Protein AF-A0A177LKY2-F1 (afdb_monomer_lite)

Sequence (190 aa):
MSYNIIIEEFDSNITGYVDQLKEKIKDITFDSSLSVSFIISDHLDSKSLFNEKKQGVYLFELNLESGSLIGTKKSTQIKNFAEDWTKKKNNSFFSSSIIKKRLLHRKDYNEQWLPLYIGKSKDLHKRIREHIELSPLKNTYAMKLKHRANLHGLEFRVSTIELDVKNYDFIVPYVERSLREEYHPLIGKQ

pLDDT: mean 91.68, std 7.1, range [53.16, 98.56]

Foldseek 3Di:
DDVVVVVVVVVVVLVVVLVVLLVPLLPDDFDPVPKDKDFAELPDDLCVVFPDFFWAKKWKWWFLPQPLFDDDDSLVSLVVVLVLLVVCCVPFAAAWHFDVVLNVVCNPPDDGIATADMDTDSGVSVLVVCLDPPDRPDNDHRVPRNVSPVRGSIMMIMTTDGDPDPPCVSNRVSSSVSVCVVRVHRIDHD

Secondary structure (DSSP, 8-state):
--HHHHHHHHHHHHHHHHHHHHHHGGG----GGG-EEEE--TT--HHHH--S---EEEEEEEETT-TTS--SSHHHHHHHHHHHHHHHHHHT---PEE-HHHHHTTTT---SEEEEEEEEESSHHHHHHHHHH--TTS-SS---GGG-GGGTT-EEEEEEEE---TTHHHHHHHHHHHHHHHH--SEE--

Radius of gyration: 18.57 Å; chains: 1; bounding box: 45×34×56 Å

Structure (mmCIF, N/CA/C/O backbone):
data_AF-A0A177LKY2-F1
#
_entry.id   AF-A0A177LKY2-F1
#
loop_
_atom_site.group_PDB
_atom_site.id
_atom_site.type_symbol
_atom_site.label_atom_id
_atom_site.label_alt_id
_atom_site.label_comp_id
_atom_site.label_asym_id
_atom_site.label_entity_id
_atom_site.label_seq_id
_atom_site.pdbx_PDB_ins_code
_atom_site.Cartn_x
_atom_site.Cartn_y
_atom_site.Cartn_z
_atom_site.occupancy
_atom_site.B_iso_or_equiv
_atom_site.auth_seq_id
_atom_site.auth_comp_id
_atom_site.auth_asym_id
_atom_site.auth_atom_id
_atom_site.pdbx_PDB_model_num
ATOM 1 N N . MET A 1 1 ? -24.001 14.896 37.256 1.00 68.12 1 MET A N 1
ATOM 2 C CA . MET A 1 1 ? -22.650 14.977 36.663 1.00 68.12 1 MET A CA 1
ATOM 3 C C . MET A 1 1 ? -22.782 15.698 35.328 1.00 68.12 1 MET A C 1
ATOM 5 O O . MET A 1 1 ? -23.698 15.363 34.587 1.00 68.12 1 MET A O 1
ATOM 9 N N . SER A 1 2 ? -21.985 16.739 35.071 1.00 90.50 2 SER A N 1
ATOM 10 C CA . SER A 1 2 ? -22.044 17.475 33.796 1.00 90.50 2 SER A CA 1
ATOM 11 C C . SER A 1 2 ? -21.542 16.585 32.658 1.00 90.50 2 SER A C 1
ATOM 13 O O . SER A 1 2 ? -20.586 15.840 32.863 1.00 90.50 2 SER A O 1
ATOM 15 N N . TYR A 1 3 ? -22.149 16.671 31.471 1.00 94.50 3 TYR A N 1
ATOM 16 C CA . TYR A 1 3 ? -21.709 15.888 30.310 1.00 94.50 3 TYR A CA 1
ATOM 17 C C . TYR A 1 3 ? -20.246 16.182 29.942 1.00 94.50 3 TYR A C 1
ATOM 19 O O . TYR A 1 3 ? -19.545 15.274 29.515 1.00 94.50 3 TYR A O 1
ATOM 27 N N . ASN A 1 4 ? -19.761 17.404 30.194 1.00 95.12 4 ASN A N 1
ATOM 28 C CA . ASN A 1 4 ? -18.359 17.770 29.974 1.00 95.12 4 ASN A CA 1
ATOM 29 C C . ASN A 1 4 ? -17.397 16.894 30.784 1.00 95.12 4 ASN A C 1
ATOM 31 O O . ASN A 1 4 ? -16.432 16.391 30.228 1.00 95.12 4 ASN A O 1
ATOM 35 N N . ILE A 1 5 ? -17.713 16.633 32.057 1.00 95.56 5 ILE A N 1
ATOM 36 C CA . ILE A 1 5 ? -16.870 15.808 32.938 1.00 95.56 5 ILE A CA 1
ATOM 37 C C . ILE A 1 5 ? -16.797 14.368 32.409 1.00 95.56 5 ILE A C 1
ATOM 39 O O . ILE A 1 5 ? -15.730 13.768 32.385 1.00 95.56 5 ILE A O 1
ATOM 43 N N . ILE A 1 6 ? -17.927 13.832 31.932 1.00 95.62 6 ILE A N 1
ATOM 44 C CA . ILE A 1 6 ? -17.994 12.477 31.361 1.00 95.62 6 ILE A CA 1
ATOM 45 C C . ILE A 1 6 ? -17.137 12.380 30.090 1.00 95.62 6 ILE A C 1
ATOM 47 O O . ILE A 1 6 ? -16.434 11.392 29.890 1.00 95.62 6 ILE A O 1
ATOM 51 N N . ILE A 1 7 ? -17.191 13.401 29.227 1.00 96.06 7 ILE A N 1
ATOM 52 C CA . ILE A 1 7 ? -16.401 13.444 27.991 1.00 96.06 7 ILE A CA 1
ATOM 53 C C . ILE A 1 7 ? -14.906 13.587 28.291 1.00 96.06 7 ILE A C 1
ATOM 55 O O . ILE A 1 7 ? -14.110 12.880 27.682 1.00 96.06 7 ILE A O 1
ATOM 59 N N . GLU A 1 8 ? -14.525 14.443 29.240 1.00 96.44 8 GLU A N 1
ATOM 60 C CA . GLU A 1 8 ? -13.128 14.629 29.658 1.00 96.44 8 GLU A CA 1
ATOM 61 C C . GLU A 1 8 ? -12.528 13.343 30.243 1.00 96.44 8 GLU A C 1
ATOM 63 O O . GLU A 1 8 ? -11.416 12.952 29.887 1.00 96.44 8 GLU A O 1
ATOM 68 N N . GLU A 1 9 ? -13.275 12.638 31.095 1.00 96.00 9 GLU A N 1
ATOM 69 C CA . GLU A 1 9 ? -12.835 11.359 31.656 1.00 96.00 9 GLU A CA 1
ATOM 70 C C . GLU A 1 9 ? -12.684 10.291 30.563 1.00 96.00 9 GLU A C 1
ATOM 72 O O . GLU A 1 9 ? -11.691 9.558 30.525 1.00 96.00 9 GLU A O 1
ATOM 77 N N . PHE A 1 10 ? -13.639 10.222 29.633 1.00 94.69 10 PHE A N 1
ATOM 78 C CA . PHE A 1 10 ? -13.565 9.296 28.509 1.00 94.69 10 PHE A CA 1
ATOM 79 C C . PHE A 1 10 ? -12.364 9.588 27.596 1.00 94.69 10 PHE A C 1
ATOM 81 O O . PHE A 1 10 ? -11.655 8.655 27.222 1.00 94.69 10 PHE A O 1
ATOM 88 N N . ASP A 1 11 ? -12.095 10.855 27.275 1.00 94.56 11 ASP A N 1
ATOM 89 C CA . ASP A 1 11 ? -10.953 11.265 26.446 1.00 94.56 11 ASP A CA 1
ATOM 90 C C . ASP A 1 11 ? -9.604 10.941 27.108 1.00 94.56 11 ASP A C 1
ATOM 92 O O . ASP A 1 11 ? -8.693 10.418 26.459 1.00 94.56 11 ASP A O 1
ATOM 96 N N . SER A 1 12 ? -9.500 11.143 28.425 1.00 95.75 12 SER A N 1
ATOM 97 C CA . SER A 1 12 ? -8.324 10.751 29.210 1.00 95.75 12 SER A CA 1
ATOM 98 C C . SER A 1 12 ? -8.079 9.237 29.151 1.00 95.75 12 SER A C 1
ATOM 100 O O . SER A 1 12 ? -6.966 8.785 28.860 1.00 95.75 12 SER A O 1
ATOM 102 N N . ASN A 1 13 ? -9.136 8.435 29.319 1.00 94.94 13 ASN A N 1
ATOM 103 C CA . ASN A 1 13 ? -9.053 6.976 29.214 1.00 94.94 13 ASN A CA 1
ATOM 104 C C . ASN A 1 13 ? -8.624 6.532 27.807 1.00 94.94 13 ASN A C 1
ATOM 106 O O . ASN A 1 13 ? -7.736 5.690 27.656 1.00 94.94 13 ASN A O 1
ATOM 110 N N . ILE A 1 14 ? -9.219 7.125 26.769 1.00 92.38 14 ILE A N 1
ATOM 111 C CA . ILE A 1 14 ? -8.852 6.878 25.373 1.00 92.38 14 ILE A CA 1
ATOM 112 C C . ILE A 1 14 ? -7.383 7.217 25.123 1.00 92.38 14 ILE A C 1
ATOM 114 O O . ILE A 1 14 ? -6.677 6.408 24.520 1.00 92.38 14 ILE A O 1
ATOM 118 N N . THR A 1 15 ? -6.903 8.354 25.623 1.00 92.12 15 THR A N 1
ATOM 119 C CA . THR A 1 15 ? -5.499 8.767 25.502 1.00 92.12 15 THR A CA 1
ATOM 120 C C . THR A 1 15 ? -4.565 7.729 26.124 1.00 92.12 1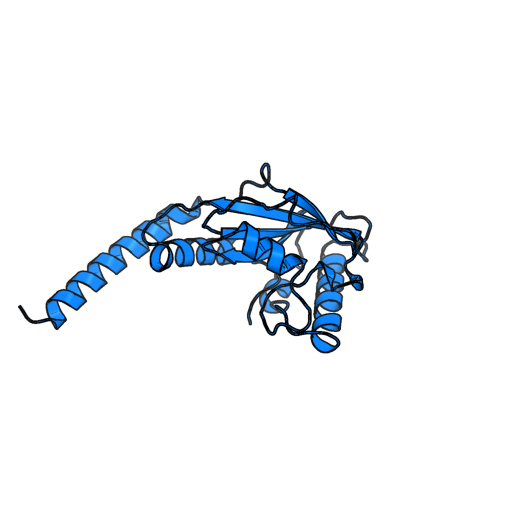5 THR A C 1
ATOM 122 O O . THR A 1 15 ? -3.633 7.270 25.458 1.00 92.12 15 THR A O 1
ATOM 125 N N . GLY A 1 16 ? -4.875 7.258 27.336 1.00 92.94 16 GLY A N 1
ATOM 126 C CA . GLY A 1 16 ? -4.117 6.189 27.991 1.00 92.94 16 GLY A CA 1
ATOM 127 C C . GLY A 1 16 ? -4.058 4.896 27.168 1.00 92.94 16 GLY A C 1
ATOM 128 O O . GLY A 1 16 ? -2.993 4.288 27.042 1.00 92.94 16 GLY A O 1
ATOM 129 N N . TYR A 1 17 ? -5.168 4.484 26.546 1.00 91.06 17 TYR A N 1
ATOM 130 C CA . TYR A 1 17 ? -5.188 3.303 25.672 1.00 91.06 17 TYR A CA 1
ATOM 131 C C . TYR A 1 17 ? -4.421 3.507 24.363 1.00 91.06 17 TYR A C 1
ATOM 133 O O . TYR A 1 17 ? -3.774 2.572 23.886 1.00 91.06 17 TYR A O 1
ATOM 141 N N . VAL A 1 18 ? -4.474 4.706 23.778 1.00 88.06 18 VAL A N 1
ATOM 142 C CA . VAL A 1 18 ? -3.705 5.044 22.573 1.00 88.06 18 VAL A CA 1
ATOM 143 C C . VAL A 1 18 ? -2.211 4.930 22.844 1.00 88.06 18 VAL A C 1
ATOM 145 O O . VAL A 1 18 ? -1.494 4.363 22.020 1.00 88.06 18 VAL A O 1
ATOM 148 N N . ASP A 1 19 ? -1.732 5.436 23.977 1.00 89.69 19 ASP A N 1
ATOM 149 C CA . ASP A 1 19 ? -0.304 5.407 24.292 1.00 89.69 19 ASP A CA 1
ATOM 150 C C . ASP A 1 19 ? 0.191 3.983 24.569 1.00 89.69 19 ASP A C 1
ATOM 152 O O . ASP A 1 19 ? 1.204 3.571 24.002 1.00 89.69 19 ASP A O 1
ATOM 156 N N . GLN A 1 20 ? -0.590 3.172 25.288 1.00 90.06 20 GLN A N 1
ATOM 157 C CA . GLN A 1 20 ? -0.298 1.740 25.435 1.00 90.06 20 GLN A CA 1
ATOM 158 C C . GLN A 1 20 ? -0.279 1.006 24.089 1.00 90.06 20 GLN A C 1
ATOM 160 O O . GLN A 1 20 ? 0.575 0.147 23.856 1.00 90.06 20 GLN A O 1
ATOM 165 N N . LEU A 1 21 ? -1.220 1.322 23.191 1.00 87.88 21 LEU A N 1
ATOM 166 C CA . LEU A 1 21 ? -1.253 0.727 21.859 1.00 87.88 21 LEU A CA 1
ATOM 167 C C . LEU A 1 21 ? 0.007 1.107 21.075 1.00 87.88 21 LEU A C 1
ATOM 169 O O . LEU A 1 21 ? 0.645 0.222 20.517 1.00 87.88 21 LEU A O 1
ATOM 173 N N . LYS A 1 22 ? 0.406 2.386 21.069 1.00 85.62 22 LYS A N 1
ATOM 174 C CA . LYS A 1 22 ? 1.619 2.860 20.376 1.00 85.62 22 LYS A CA 1
ATOM 175 C C . LYS A 1 22 ? 2.883 2.133 20.824 1.00 85.62 22 LYS A C 1
ATOM 177 O O . LYS A 1 22 ? 3.753 1.891 19.995 1.00 85.62 22 LYS A O 1
ATOM 182 N N . GLU A 1 23 ? 3.011 1.811 22.107 1.00 86.81 23 GLU A N 1
ATOM 183 C CA . GLU A 1 23 ? 4.169 1.065 22.606 1.00 86.81 23 GLU A CA 1
ATOM 184 C C . GLU A 1 23 ? 4.186 -0.372 22.086 1.00 86.81 23 GLU A C 1
ATOM 186 O O . GLU A 1 23 ? 5.232 -0.847 21.655 1.00 86.81 23 GLU A O 1
ATOM 191 N N . LYS A 1 24 ? 3.023 -1.032 22.062 1.00 87.31 24 LYS A N 1
ATOM 192 C CA . LYS A 1 24 ? 2.897 -2.452 21.704 1.00 87.31 24 LYS A CA 1
ATOM 193 C C . LYS A 1 24 ? 2.864 -2.727 20.202 1.00 87.31 24 LYS A C 1
ATOM 195 O O . LYS A 1 24 ? 3.217 -3.822 19.783 1.00 87.31 24 LYS A O 1
ATOM 200 N N . ILE A 1 25 ? 2.429 -1.773 19.376 1.00 89.25 25 ILE A N 1
ATOM 201 C CA . ILE A 1 25 ? 2.340 -1.980 17.918 1.00 89.25 25 ILE A CA 1
ATOM 202 C C . ILE A 1 25 ? 3.694 -1.897 17.206 1.00 89.25 25 ILE A C 1
ATOM 204 O O . ILE A 1 25 ? 3.751 -2.213 16.022 1.00 89.25 25 ILE A O 1
ATOM 208 N N . LYS A 1 26 ? 4.769 -1.487 17.895 1.00 82.44 26 LYS A N 1
ATOM 209 C CA . LYS A 1 26 ? 6.118 -1.387 17.309 1.00 82.44 26 LYS A CA 1
ATOM 210 C C . LYS A 1 26 ? 6.645 -2.726 16.798 1.00 82.44 26 LYS A C 1
ATOM 212 O O . LYS A 1 26 ? 7.388 -2.745 15.827 1.00 82.44 26 LYS A O 1
ATOM 217 N N . ASP A 1 27 ? 6.209 -3.822 17.410 1.00 85.00 27 ASP A N 1
ATOM 218 C CA . ASP A 1 27 ? 6.641 -5.173 17.043 1.00 85.00 27 ASP A CA 1
ATOM 219 C C . ASP A 1 27 ? 5.789 -5.781 15.913 1.00 85.00 27 ASP A C 1
ATOM 221 O O . ASP A 1 27 ? 6.068 -6.879 15.429 1.00 85.00 27 ASP A O 1
ATOM 225 N N . ILE A 1 28 ? 4.736 -5.082 15.469 1.00 92.12 28 ILE A N 1
ATOM 226 C CA . ILE A 1 28 ? 3.892 -5.542 14.367 1.00 92.12 28 ILE A CA 1
ATOM 227 C C . ILE A 1 28 ? 4.621 -5.291 13.049 1.00 92.12 28 ILE A C 1
ATOM 229 O O . ILE A 1 28 ? 4.865 -4.151 12.658 1.00 92.12 28 ILE A O 1
ATOM 233 N N . THR A 1 29 ? 4.888 -6.368 12.318 1.00 94.69 29 THR A N 1
ATOM 234 C CA . THR A 1 29 ? 5.527 -6.338 11.000 1.00 94.69 29 THR A CA 1
ATOM 235 C C . THR A 1 29 ? 4.750 -7.198 10.007 1.00 94.69 29 THR A C 1
ATOM 237 O O . THR A 1 29 ? 3.965 -8.069 10.387 1.00 94.69 29 THR A O 1
ATOM 240 N N . PHE A 1 30 ? 4.919 -6.924 8.713 1.00 96.50 30 PHE A N 1
ATOM 241 C CA . PHE A 1 30 ? 4.371 -7.786 7.669 1.00 96.50 30 PHE A CA 1
ATOM 242 C C . PHE A 1 30 ? 5.195 -9.068 7.560 1.00 96.50 30 PHE A C 1
ATOM 244 O O . PHE A 1 30 ? 6.409 -9.009 7.359 1.00 96.50 30 PHE A O 1
ATOM 251 N N . ASP A 1 31 ? 4.523 -10.216 7.594 1.00 94.19 31 ASP A N 1
ATOM 252 C CA . ASP A 1 31 ? 5.154 -11.490 7.269 1.00 94.19 31 ASP A CA 1
ATOM 253 C C . ASP A 1 31 ? 5.261 -11.650 5.748 1.00 94.19 31 ASP A C 1
ATOM 255 O O . ASP A 1 31 ? 4.302 -11.993 5.053 1.00 94.19 31 ASP A O 1
ATOM 259 N N . SER A 1 32 ? 6.455 -11.382 5.223 1.00 90.44 32 SER A N 1
ATOM 260 C CA . SER A 1 32 ? 6.724 -11.498 3.789 1.00 90.44 32 SER A CA 1
ATOM 261 C C . SER A 1 32 ? 6.669 -12.936 3.254 1.00 90.44 32 SER A C 1
ATOM 263 O O . SER A 1 32 ? 6.518 -13.114 2.043 1.00 90.44 32 SER A O 1
ATOM 265 N N . SER A 1 33 ? 6.736 -13.959 4.117 1.00 92.00 33 SER A N 1
ATOM 266 C CA . SER A 1 33 ? 6.629 -15.366 3.703 1.00 92.00 33 SER A CA 1
ATOM 267 C C . SER A 1 33 ? 5.209 -15.757 3.280 1.00 92.00 33 SER A C 1
ATOM 269 O O . SER A 1 33 ? 5.034 -16.675 2.483 1.00 92.00 33 SER A O 1
ATOM 271 N N . LEU A 1 34 ? 4.206 -15.009 3.749 1.00 92.94 34 LEU A N 1
ATOM 272 C CA . LEU A 1 34 ? 2.792 -15.177 3.404 1.00 92.94 34 LEU A CA 1
ATOM 273 C C . LEU A 1 34 ? 2.345 -14.243 2.268 1.00 92.94 34 LEU A C 1
ATOM 275 O O . LEU A 1 34 ? 1.152 -14.122 1.986 1.00 92.94 34 LEU A O 1
ATOM 279 N N . SER A 1 35 ? 3.288 -13.539 1.638 1.00 95.94 35 SER A N 1
ATOM 280 C CA . SER A 1 35 ? 2.976 -12.592 0.573 1.00 95.94 35 SER A CA 1
ATOM 281 C C . SER A 1 35 ? 2.543 -13.291 -0.717 1.00 95.94 35 SER A C 1
ATOM 283 O O . SER A 1 35 ? 3.011 -14.375 -1.063 1.00 95.94 35 SER A O 1
ATOM 285 N N . VAL A 1 36 ? 1.653 -12.637 -1.463 1.00 96.75 36 VAL A N 1
ATOM 286 C CA . VAL A 1 36 ? 1.227 -13.087 -2.792 1.00 96.75 36 VAL A CA 1
ATOM 287 C C . VAL A 1 36 ? 1.968 -12.274 -3.846 1.00 96.75 36 VAL A C 1
ATOM 289 O O . VAL A 1 36 ? 1.708 -11.075 -3.990 1.00 96.75 36 VAL A O 1
ATOM 292 N N . SER A 1 37 ? 2.869 -12.923 -4.586 1.00 96.25 37 SER A N 1
ATOM 293 C CA . SER A 1 37 ? 3.597 -12.321 -5.710 1.00 96.25 37 SER A CA 1
ATOM 294 C C . SER A 1 37 ? 2.836 -12.451 -7.027 1.00 96.25 37 SER A C 1
ATOM 296 O O . SER A 1 37 ? 2.173 -13.455 -7.289 1.00 96.25 37 SER A O 1
ATOM 298 N N . PHE A 1 38 ? 2.941 -11.438 -7.883 1.00 95.88 38 PHE A N 1
ATOM 299 C CA . PHE A 1 38 ? 2.364 -11.439 -9.224 1.00 95.88 38 PHE A CA 1
ATOM 300 C C . PHE A 1 38 ? 3.107 -10.478 -10.153 1.00 95.88 38 PHE A C 1
ATOM 302 O O . PHE A 1 38 ? 3.631 -9.441 -9.742 1.00 95.88 38 PHE A O 1
ATOM 309 N N . ILE A 1 39 ? 3.088 -10.797 -11.446 1.00 95.31 39 ILE A N 1
ATOM 310 C CA . ILE A 1 39 ? 3.584 -9.919 -12.506 1.00 95.31 39 ILE A CA 1
ATOM 311 C C . ILE A 1 39 ? 2.406 -9.139 -13.082 1.00 95.31 39 ILE A C 1
ATOM 313 O O . ILE A 1 39 ? 1.367 -9.710 -13.427 1.00 95.31 39 ILE A O 1
ATOM 317 N N . ILE A 1 40 ? 2.557 -7.821 -13.205 1.00 93.25 40 ILE A N 1
ATOM 318 C CA . ILE A 1 40 ? 1.522 -6.994 -13.827 1.00 93.25 40 ILE A CA 1
ATOM 319 C C . ILE A 1 40 ? 1.485 -7.253 -15.335 1.00 93.25 40 ILE A C 1
ATOM 321 O O . ILE A 1 40 ? 2.489 -7.124 -16.034 1.00 93.25 40 ILE A O 1
ATOM 325 N N . SER A 1 41 ? 0.290 -7.555 -15.835 1.00 92.50 41 SER A N 1
ATOM 326 C CA . SER A 1 41 ? -0.020 -7.675 -17.258 1.00 92.50 41 SER A CA 1
ATOM 327 C C . SER A 1 41 ? -1.508 -7.407 -17.503 1.00 92.50 41 SER A C 1
ATOM 329 O O . SER A 1 41 ? -2.313 -7.387 -16.563 1.00 92.50 41 SER A O 1
ATOM 331 N N . ASP A 1 42 ? -1.903 -7.266 -18.768 1.00 88.38 42 ASP A N 1
ATOM 332 C CA . ASP A 1 42 ? -3.317 -7.152 -19.156 1.00 88.38 42 ASP A CA 1
ATOM 333 C C . ASP A 1 42 ? -4.134 -8.425 -18.879 1.00 88.38 42 ASP A C 1
ATOM 335 O O . ASP A 1 42 ? -5.360 -8.369 -18.738 1.00 88.38 42 ASP A O 1
ATOM 339 N N . HIS A 1 43 ? -3.468 -9.568 -18.719 1.00 88.56 43 HIS A N 1
ATOM 340 C CA . HIS A 1 43 ? -4.105 -10.859 -18.462 1.00 88.56 43 HIS A CA 1
ATOM 341 C C . HIS A 1 43 ? -4.125 -11.247 -16.981 1.00 88.56 43 HIS A C 1
ATOM 343 O O . HIS A 1 43 ? -4.675 -12.292 -16.645 1.00 88.56 43 HIS A O 1
ATOM 349 N N . LEU A 1 44 ? -3.580 -10.412 -16.087 1.00 90.31 44 LEU A N 1
ATOM 350 C CA . LEU A 1 44 ? -3.639 -10.663 -14.649 1.00 90.31 44 LEU A CA 1
ATOM 351 C C . LEU A 1 44 ? -5.103 -10.733 -14.184 1.00 90.31 44 LEU A C 1
ATOM 353 O O . LEU A 1 44 ? -5.868 -9.778 -14.384 1.00 90.31 44 LEU A O 1
ATOM 357 N N . ASP A 1 45 ? -5.451 -11.855 -13.554 1.00 87.88 45 ASP A N 1
ATOM 358 C CA . ASP A 1 45 ? -6.709 -12.079 -12.846 1.00 87.88 45 ASP A CA 1
ATOM 359 C C . ASP A 1 45 ? -6.467 -11.964 -11.338 1.00 87.88 45 ASP A C 1
ATOM 361 O O . ASP A 1 45 ? -5.967 -12.889 -10.702 1.00 87.88 45 ASP A O 1
ATOM 365 N N . SER A 1 46 ? -6.814 -10.819 -10.746 1.00 88.81 46 SER A N 1
ATOM 366 C CA . SER A 1 46 ? -6.611 -10.613 -9.308 1.00 88.81 46 SER A CA 1
ATOM 367 C C . SER A 1 46 ? -7.682 -11.273 -8.435 1.00 88.81 46 SER A C 1
ATOM 369 O O . SER A 1 46 ? -7.514 -11.338 -7.216 1.00 88.81 46 SER A O 1
ATOM 371 N N . LYS A 1 47 ? -8.788 -11.766 -9.013 1.00 87.56 47 LYS A N 1
ATOM 372 C CA . LYS A 1 47 ? -9.855 -12.421 -8.239 1.00 87.56 47 LYS A CA 1
ATOM 373 C C . LYS A 1 47 ? -9.443 -13.794 -7.737 1.00 87.56 47 LYS A C 1
ATOM 375 O O . LYS A 1 47 ? -9.833 -14.152 -6.631 1.00 87.56 47 LYS A O 1
ATOM 380 N N . SER A 1 48 ? -8.666 -14.536 -8.522 1.00 88.38 48 SER A N 1
ATOM 381 C CA . SER A 1 48 ? -8.119 -15.831 -8.106 1.00 88.38 48 SER A CA 1
ATOM 382 C C . SER A 1 48 ? -7.096 -15.692 -6.973 1.00 88.38 48 SER A C 1
ATOM 384 O O . SER A 1 48 ? -7.039 -16.550 -6.099 1.00 88.38 48 SER A O 1
ATOM 386 N N . LEU A 1 49 ? -6.351 -14.582 -6.950 1.00 88.00 49 LEU A N 1
ATOM 387 C CA . LEU A 1 49 ? -5.327 -14.290 -5.942 1.00 88.00 49 LEU A CA 1
ATOM 388 C C . LEU A 1 49 ? -5.900 -13.759 -4.622 1.00 88.00 49 LEU A C 1
ATOM 390 O O . LEU A 1 49 ? -5.348 -14.014 -3.557 1.00 88.00 49 LEU A O 1
ATOM 394 N N . PHE A 1 50 ? -6.997 -13.002 -4.684 1.00 90.94 50 PHE A N 1
ATOM 395 C CA . PHE A 1 50 ? -7.559 -12.307 -3.529 1.00 90.94 50 PHE A CA 1
ATOM 396 C C . PHE A 1 50 ? -9.076 -12.496 -3.516 1.00 90.94 50 PHE A C 1
ATOM 398 O O . PHE A 1 50 ? -9.780 -11.784 -4.229 1.00 90.94 50 PHE A O 1
ATOM 405 N N . ASN A 1 51 ? -9.613 -13.415 -2.710 1.00 87.06 51 ASN A N 1
ATOM 406 C CA . ASN A 1 51 ? -11.042 -13.787 -2.743 1.00 87.06 51 ASN A CA 1
ATOM 407 C C . ASN A 1 51 ? -11.758 -13.718 -1.377 1.00 87.06 51 ASN A C 1
ATOM 409 O O . ASN A 1 51 ? -12.952 -13.430 -1.336 1.00 87.06 51 ASN A O 1
ATOM 413 N N . GLU A 1 52 ? -11.047 -13.896 -0.268 1.00 88.25 52 GLU A N 1
ATOM 414 C CA . GLU A 1 52 ? -11.622 -13.849 1.083 1.00 88.25 52 GLU A CA 1
ATOM 415 C C . GLU A 1 52 ? -11.930 -12.432 1.588 1.00 88.25 52 GLU A C 1
ATOM 417 O O . GLU A 1 52 ? -11.241 -11.464 1.268 1.00 88.25 52 GLU A O 1
ATOM 422 N N . LYS A 1 53 ? -12.951 -12.301 2.438 1.00 90.25 53 LYS A N 1
ATOM 423 C CA . LYS A 1 53 ? -13.248 -11.038 3.116 1.00 90.25 53 LYS A CA 1
ATOM 424 C C . LYS A 1 53 ? -12.516 -10.988 4.450 1.00 90.25 53 LYS A C 1
ATOM 426 O O . LYS A 1 53 ? -12.915 -11.650 5.401 1.00 90.25 53 LYS A O 1
ATOM 431 N N . LYS A 1 54 ? -11.486 -10.152 4.514 1.00 92.94 54 LYS A N 1
ATOM 432 C CA . LYS A 1 54 ? -10.659 -9.928 5.705 1.00 92.94 54 LYS A CA 1
ATOM 433 C C . LYS A 1 54 ? -10.533 -8.438 5.976 1.00 92.94 54 LYS A C 1
ATOM 435 O O . LYS A 1 54 ? -10.520 -7.649 5.032 1.00 92.94 54 LYS A O 1
ATOM 440 N N . GLN A 1 55 ? -10.451 -8.043 7.241 1.00 95.94 55 GLN A N 1
ATOM 441 C CA . GLN A 1 55 ? -10.210 -6.652 7.628 1.00 95.94 55 GLN A CA 1
ATOM 442 C C . GLN A 1 55 ? -8.796 -6.481 8.180 1.00 95.94 55 GLN A C 1
ATOM 444 O O . GLN A 1 55 ? -8.282 -7.381 8.835 1.00 95.94 55 GLN A O 1
ATOM 449 N N . GLY A 1 56 ? -8.162 -5.338 7.914 1.00 97.50 56 GLY A N 1
ATOM 450 C CA . GLY A 1 56 ? -6.827 -5.045 8.434 1.00 97.50 56 GLY A CA 1
ATOM 451 C C . GLY A 1 56 ? -6.020 -4.097 7.555 1.00 97.50 56 GLY A C 1
ATOM 452 O O . GLY A 1 56 ? -6.570 -3.147 6.983 1.00 97.50 56 GLY A O 1
ATOM 453 N N . VAL A 1 57 ? -4.718 -4.366 7.439 1.00 98.12 57 VAL A N 1
ATOM 454 C CA . VAL A 1 57 ? -3.741 -3.554 6.692 1.00 98.12 57 VAL A CA 1
ATOM 455 C C . VAL A 1 57 ? -3.060 -4.400 5.610 1.00 98.12 57 VAL A C 1
ATOM 457 O O . VAL A 1 57 ? -2.882 -5.603 5.774 1.00 98.12 57 VAL A O 1
ATOM 460 N N . TYR A 1 58 ? -2.680 -3.777 4.497 1.00 98.12 58 TYR A N 1
ATOM 461 C CA . TYR A 1 58 ? -1.934 -4.409 3.408 1.00 98.12 58 TYR A CA 1
ATOM 462 C C . TYR A 1 58 ? -0.755 -3.545 2.963 1.00 98.12 58 TYR A C 1
ATOM 464 O O . TYR A 1 58 ? -0.823 -2.313 3.021 1.00 98.12 58 TYR A O 1
ATOM 472 N N . LEU A 1 59 ? 0.293 -4.205 2.476 1.00 98.56 59 LEU A N 1
ATOM 473 C CA . LEU A 1 59 ? 1.500 -3.608 1.916 1.00 98.56 59 LEU A CA 1
ATOM 474 C C . LEU A 1 59 ? 1.711 -4.135 0.497 1.00 98.56 59 LEU A C 1
ATOM 476 O O . LEU A 1 59 ? 1.796 -5.339 0.297 1.00 98.56 59 LEU A O 1
ATOM 480 N N . PHE A 1 60 ? 1.816 -3.227 -0.471 1.00 98.56 60 PHE A N 1
ATOM 481 C CA . PHE A 1 60 ? 2.356 -3.518 -1.797 1.00 98.56 60 PHE A CA 1
ATOM 482 C C . PHE A 1 60 ? 3.849 -3.213 -1.827 1.00 98.56 60 PHE A C 1
ATOM 484 O O . PHE A 1 60 ? 4.263 -2.120 -1.420 1.00 98.56 60 PHE A O 1
ATOM 491 N N . GLU A 1 61 ? 4.621 -4.116 -2.417 1.00 98.38 61 GLU A N 1
ATOM 492 C CA . GLU A 1 61 ? 6.053 -3.958 -2.670 1.00 98.38 61 GLU A CA 1
ATOM 493 C C . GLU A 1 61 ? 6.389 -4.239 -4.138 1.00 98.38 61 GLU A C 1
ATOM 495 O O . GLU A 1 61 ? 5.655 -4.950 -4.825 1.00 98.38 61 GLU A O 1
ATOM 500 N N . LEU A 1 62 ? 7.498 -3.667 -4.608 1.00 97.81 62 LEU A N 1
ATOM 501 C CA . LEU A 1 62 ? 8.057 -3.868 -5.948 1.00 97.81 62 LEU A CA 1
ATOM 502 C C . LEU A 1 62 ? 9.381 -4.620 -5.853 1.00 97.81 62 LEU A C 1
ATOM 504 O O . LEU A 1 62 ? 10.261 -4.200 -5.100 1.00 97.81 62 LEU A O 1
ATOM 508 N N . ASN A 1 63 ? 9.549 -5.663 -6.662 1.00 97.38 63 ASN A N 1
ATOM 509 C CA . ASN A 1 63 ? 10.826 -6.354 -6.780 1.00 97.38 63 ASN A CA 1
ATOM 510 C C . ASN A 1 63 ? 11.812 -5.511 -7.608 1.00 97.38 63 ASN A C 1
ATOM 512 O O . ASN A 1 63 ? 11.643 -5.357 -8.818 1.00 97.38 63 ASN A O 1
ATOM 516 N N . LEU A 1 64 ? 12.859 -4.987 -6.969 1.00 95.62 64 LEU A N 1
ATOM 517 C CA . LEU A 1 64 ? 13.938 -4.238 -7.623 1.00 95.62 64 LEU A CA 1
ATOM 518 C C . LEU A 1 64 ? 14.891 -5.122 -8.435 1.00 95.62 64 LEU A C 1
ATOM 520 O O . LEU A 1 64 ? 15.669 -4.622 -9.245 1.00 95.62 64 LEU A O 1
ATOM 524 N N . GLU A 1 65 ? 14.820 -6.432 -8.237 1.00 91.44 65 GLU A N 1
ATOM 525 C CA . GLU A 1 65 ? 15.607 -7.428 -8.965 1.00 91.44 65 GLU A CA 1
ATOM 526 C C . GLU A 1 65 ? 14.805 -8.056 -10.113 1.00 91.44 65 GLU A C 1
ATOM 528 O O . GLU A 1 65 ? 15.303 -8.928 -10.822 1.00 91.44 65 GLU A O 1
ATOM 533 N N . SER A 1 66 ? 13.581 -7.567 -10.360 1.00 82.19 66 SER A N 1
ATOM 534 C CA . SER A 1 66 ? 12.842 -7.875 -11.583 1.00 82.19 66 SER A CA 1
ATOM 535 C C . SER A 1 66 ? 13.639 -7.386 -12.798 1.00 82.19 66 SER A C 1
ATOM 537 O O . SER A 1 66 ? 13.967 -6.202 -12.909 1.00 82.19 66 SER A O 1
ATOM 539 N N . GLY A 1 67 ? 13.916 -8.292 -13.741 1.00 74.38 67 GLY A N 1
ATOM 540 C CA . GLY A 1 67 ? 14.707 -8.003 -14.945 1.00 74.38 67 GLY A CA 1
ATOM 541 C C . GLY A 1 67 ? 14.105 -6.943 -15.879 1.00 74.38 67 GLY A C 1
ATOM 542 O O . GLY A 1 67 ? 14.754 -6.530 -16.835 1.00 74.38 67 GLY A O 1
ATOM 543 N N . SER A 1 68 ? 12.881 -6.484 -15.612 1.00 83.25 68 SER A N 1
ATOM 544 C CA . SER A 1 68 ? 12.182 -5.464 -16.396 1.00 83.25 68 SER A CA 1
ATOM 545 C C . SER A 1 68 ? 12.445 -4.022 -15.930 1.00 83.25 68 SER A C 1
ATOM 547 O O . SER A 1 68 ? 11.993 -3.086 -16.591 1.00 83.25 68 SER A O 1
ATOM 549 N N . LEU A 1 69 ? 13.168 -3.798 -14.823 1.00 86.94 69 LEU A N 1
ATOM 550 C CA . LEU A 1 69 ? 13.508 -2.447 -14.354 1.00 86.94 69 LEU A CA 1
ATOM 551 C C . LEU A 1 69 ? 14.718 -1.852 -15.082 1.00 86.94 69 LEU A C 1
ATOM 553 O O . LEU A 1 69 ? 15.773 -2.470 -15.204 1.00 86.94 69 LEU A O 1
ATOM 557 N N . ILE A 1 70 ? 14.594 -0.587 -15.485 1.00 85.44 70 ILE A N 1
ATOM 558 C CA . ILE A 1 70 ? 15.659 0.155 -16.166 1.00 85.44 70 ILE A CA 1
ATOM 559 C C . ILE A 1 70 ? 16.636 0.740 -15.139 1.00 85.44 70 ILE A C 1
ATOM 561 O O . ILE A 1 70 ? 16.250 1.557 -14.300 1.00 85.44 70 ILE A O 1
ATOM 565 N N . GLY A 1 71 ? 17.920 0.408 -15.269 1.00 84.94 71 GLY A N 1
ATOM 566 C CA . GLY A 1 71 ? 19.017 0.983 -14.485 1.00 84.94 71 GLY A CA 1
ATOM 567 C C . GLY A 1 71 ? 19.901 -0.085 -13.846 1.00 84.94 71 GLY A C 1
ATOM 568 O O . GLY A 1 71 ? 19.427 -1.151 -13.479 1.00 84.94 71 GLY A O 1
ATOM 569 N N . THR A 1 72 ? 21.195 0.208 -13.702 1.00 84.25 72 THR A N 1
ATOM 570 C CA . THR A 1 72 ? 22.179 -0.741 -13.145 1.00 84.25 72 THR A CA 1
ATOM 571 C C . THR A 1 72 ? 22.253 -0.715 -11.619 1.00 84.25 72 THR A C 1
ATOM 573 O O . THR A 1 72 ? 22.617 -1.708 -11.001 1.00 84.25 72 THR A O 1
ATOM 576 N N . LYS A 1 73 ? 21.918 0.421 -10.994 1.00 90.62 73 LYS A N 1
ATOM 577 C CA . LYS A 1 73 ? 21.882 0.592 -9.534 1.00 90.62 73 LYS A CA 1
ATOM 578 C C . LYS A 1 73 ? 20.436 0.667 -9.047 1.00 90.62 73 LYS A C 1
ATOM 580 O O . LYS A 1 73 ? 19.624 1.342 -9.682 1.00 90.62 73 LYS A O 1
ATOM 585 N N . LYS A 1 74 ? 20.148 0.100 -7.867 1.00 92.38 74 LYS A N 1
ATOM 586 C CA . LYS A 1 74 ? 18.817 0.157 -7.225 1.00 92.38 74 LYS A CA 1
ATOM 587 C C . LYS A 1 74 ? 18.281 1.584 -7.093 1.00 92.38 74 LYS A C 1
ATOM 589 O O . LYS A 1 74 ? 17.141 1.852 -7.451 1.00 92.38 74 LYS A O 1
ATOM 594 N N . SER A 1 75 ? 19.116 2.545 -6.705 1.00 91.81 75 SER A N 1
ATOM 595 C CA . SER A 1 75 ? 18.712 3.958 -6.626 1.00 91.81 75 SER A CA 1
ATOM 596 C C . SER A 1 75 ? 18.282 4.553 -7.975 1.00 91.81 75 SER A C 1
ATOM 598 O O . SER A 1 75 ? 17.330 5.334 -8.036 1.00 91.81 75 SER A O 1
ATOM 600 N N . THR A 1 76 ? 18.933 4.151 -9.070 1.00 92.44 76 THR A N 1
ATOM 601 C CA . THR A 1 76 ? 18.540 4.526 -10.434 1.00 92.44 76 THR A CA 1
ATOM 602 C C . THR A 1 76 ? 17.226 3.859 -10.831 1.00 92.44 76 THR A C 1
ATOM 604 O O . THR A 1 76 ? 16.344 4.546 -11.339 1.00 92.44 76 THR A O 1
ATOM 607 N N . GLN A 1 77 ? 17.055 2.566 -10.537 1.00 95.00 77 GLN A N 1
ATOM 608 C CA . GLN A 1 77 ? 15.808 1.839 -10.800 1.00 95.00 77 GLN A CA 1
ATOM 609 C C . GLN A 1 77 ? 14.617 2.478 -10.066 1.00 95.00 77 GLN A C 1
ATOM 611 O O . GLN A 1 77 ? 13.580 2.729 -10.676 1.00 95.00 77 GLN A O 1
ATOM 616 N N . ILE A 1 78 ? 14.778 2.831 -8.784 1.00 95.81 78 ILE A N 1
ATOM 617 C CA . ILE A 1 78 ? 13.745 3.503 -7.976 1.00 95.81 78 ILE A CA 1
ATOM 618 C C . ILE A 1 78 ? 13.383 4.871 -8.565 1.00 95.81 78 ILE A C 1
ATOM 620 O O . ILE A 1 78 ? 12.203 5.223 -8.643 1.00 95.81 78 ILE A O 1
ATOM 624 N N . LYS A 1 79 ? 14.385 5.654 -8.989 1.00 94.50 79 LYS A N 1
ATOM 625 C CA . LYS A 1 79 ? 14.161 6.961 -9.618 1.00 94.50 79 LYS A CA 1
ATOM 626 C C . LYS A 1 79 ? 13.392 6.818 -10.934 1.00 94.50 79 LYS A C 1
ATOM 628 O O . LYS A 1 79 ? 12.391 7.506 -11.115 1.00 94.50 79 LYS A O 1
ATOM 633 N N . ASN A 1 80 ? 13.815 5.900 -11.801 1.00 94.12 80 ASN A N 1
ATOM 634 C CA . ASN A 1 80 ? 13.164 5.646 -13.087 1.00 94.12 80 ASN A CA 1
ATOM 635 C C . ASN A 1 80 ? 11.718 5.168 -12.891 1.00 94.12 80 ASN A C 1
ATOM 637 O O . ASN A 1 80 ? 10.800 5.718 -13.496 1.00 94.12 80 ASN A O 1
ATOM 641 N N . PHE A 1 81 ? 11.489 4.242 -11.952 1.00 95.00 81 PHE A N 1
ATOM 642 C CA . PHE A 1 81 ? 10.142 3.820 -11.564 1.00 95.00 81 PHE A CA 1
ATOM 643 C C . PHE A 1 81 ? 9.278 5.003 -11.101 1.00 95.00 81 PHE A C 1
ATOM 645 O O . PHE A 1 81 ? 8.128 5.135 -11.519 1.00 95.00 81 PHE A O 1
ATOM 652 N N . ALA A 1 82 ? 9.810 5.892 -10.256 1.00 94.56 82 ALA A N 1
ATOM 653 C CA . ALA A 1 82 ? 9.072 7.054 -9.763 1.00 94.56 82 ALA A CA 1
ATOM 654 C C . ALA A 1 82 ? 8.708 8.048 -10.884 1.00 94.56 82 ALA A C 1
ATOM 656 O O . ALA A 1 82 ? 7.615 8.632 -10.876 1.00 94.56 82 ALA A O 1
ATOM 657 N N . GLU A 1 83 ? 9.597 8.234 -11.859 1.00 92.75 83 GLU A N 1
ATOM 658 C CA . GLU A 1 83 ? 9.335 9.041 -13.052 1.00 92.75 83 GLU A CA 1
ATOM 659 C C . GLU A 1 83 ? 8.228 8.416 -13.906 1.00 92.75 83 GLU A C 1
ATOM 661 O O . GLU A 1 83 ? 7.254 9.092 -14.247 1.00 92.75 83 GLU A O 1
ATOM 666 N N . ASP A 1 84 ? 8.315 7.116 -14.173 1.00 91.50 84 ASP A N 1
ATOM 667 C CA . ASP A 1 84 ? 7.335 6.373 -14.966 1.00 91.50 84 ASP A CA 1
ATOM 668 C C . ASP A 1 84 ? 5.968 6.280 -14.274 1.00 91.50 84 ASP A C 1
ATOM 670 O O . ASP A 1 84 ? 4.917 6.381 -14.922 1.00 91.50 84 ASP A O 1
ATOM 674 N N . TRP A 1 85 ? 5.952 6.203 -12.942 1.00 92.31 85 TRP A N 1
ATOM 675 C CA . TRP A 1 85 ? 4.736 6.331 -12.144 1.00 92.31 85 TRP A CA 1
ATOM 676 C C . TRP A 1 85 ? 4.057 7.691 -12.347 1.00 92.31 85 TRP A C 1
ATOM 678 O O . TRP A 1 85 ? 2.826 7.766 -12.470 1.00 92.31 85 TRP A O 1
ATOM 688 N N . THR A 1 86 ? 4.856 8.763 -12.382 1.00 87.56 86 THR A N 1
ATOM 689 C CA . THR A 1 86 ? 4.394 10.157 -12.455 1.00 87.56 86 THR A CA 1
ATOM 690 C C . THR A 1 86 ? 3.923 10.534 -13.858 1.00 87.56 86 THR A C 1
ATOM 692 O O . THR A 1 86 ? 2.844 11.117 -13.991 1.00 87.56 86 THR A O 1
ATOM 695 N N . LYS A 1 87 ? 4.662 10.147 -14.909 1.00 80.62 87 LYS A N 1
ATOM 696 C CA . LYS A 1 87 ? 4.309 10.415 -16.318 1.00 80.62 87 LYS A CA 1
ATOM 697 C C . LYS A 1 87 ? 2.885 9.955 -16.642 1.00 80.62 87 LYS A C 1
ATOM 699 O O . LYS A 1 87 ? 2.097 10.712 -17.204 1.00 80.62 87 LYS A O 1
ATOM 704 N N . LYS A 1 88 ? 2.509 8.740 -16.223 1.00 67.00 88 LYS A N 1
ATOM 705 C CA . LYS A 1 88 ? 1.164 8.200 -16.488 1.00 67.00 88 LYS A CA 1
ATOM 706 C C . LYS A 1 88 ? 0.051 8.868 -15.687 1.00 67.00 88 LYS A C 1
ATOM 708 O O . LYS A 1 88 ? -1.051 9.008 -16.218 1.00 67.00 88 LYS A O 1
ATOM 713 N N . LYS A 1 89 ? 0.316 9.307 -14.450 1.00 61.72 89 LYS A N 1
ATOM 714 C CA . LYS A 1 89 ? -0.689 10.015 -13.639 1.00 61.72 89 LYS A CA 1
ATOM 715 C C . LYS A 1 89 ? -1.145 11.309 -14.320 1.00 61.72 89 LYS A C 1
ATOM 717 O O . LYS A 1 89 ? -2.337 11.597 -14.314 1.00 61.72 89 LYS A O 1
ATOM 722 N N . ASN A 1 90 ? -0.219 12.045 -14.928 1.00 59.12 90 ASN A N 1
ATOM 723 C CA . ASN A 1 90 ? -0.524 13.330 -15.559 1.00 59.12 90 ASN A CA 1
ATOM 724 C C . ASN A 1 90 ? -1.251 13.180 -16.904 1.00 59.12 90 ASN A C 1
ATOM 726 O O . ASN A 1 90 ? -2.015 14.062 -17.276 1.00 59.12 90 ASN A O 1
ATOM 730 N N . ASN A 1 91 ? -1.061 12.050 -17.594 1.00 59.31 91 ASN A N 1
ATOM 731 C CA . ASN A 1 91 ? -1.528 11.877 -18.972 1.00 59.31 91 ASN A CA 1
ATOM 732 C C . ASN A 1 91 ? -2.750 10.957 -19.125 1.00 59.31 91 ASN A C 1
ATOM 734 O O . ASN A 1 91 ? -3.220 10.786 -20.243 1.00 59.31 91 ASN A O 1
ATOM 738 N N . SER A 1 92 ? -3.233 10.307 -18.054 1.00 69.00 92 SER A N 1
ATOM 739 C CA . SER A 1 92 ? -4.194 9.197 -18.212 1.00 69.00 92 SER A CA 1
ATOM 740 C C . SER A 1 92 ? -5.347 9.195 -17.205 1.00 69.00 92 SER A C 1
ATOM 742 O O . SER A 1 92 ? -6.504 9.145 -17.609 1.00 69.00 92 SER A O 1
ATOM 744 N N . PHE A 1 93 ? -5.068 9.185 -15.893 1.00 82.81 93 PHE A N 1
ATOM 745 C CA . PHE A 1 93 ? -6.114 8.998 -14.878 1.00 82.81 93 PHE A CA 1
ATOM 746 C C . PHE A 1 93 ? -5.684 9.361 -13.450 1.00 82.81 93 PHE A C 1
ATOM 748 O O . PHE A 1 93 ? -4.524 9.223 -13.049 1.00 82.81 93 PHE A O 1
ATOM 755 N N . PHE A 1 94 ? -6.674 9.725 -12.630 1.00 85.50 94 PHE A N 1
ATOM 756 C CA . PHE A 1 94 ? -6.490 10.005 -11.208 1.00 85.50 94 PHE A CA 1
ATOM 757 C C . PHE A 1 94 ? -6.041 8.751 -10.433 1.00 85.50 94 PHE A C 1
ATOM 759 O O . PHE A 1 94 ? -6.613 7.672 -10.604 1.00 85.50 94 PHE A O 1
ATOM 766 N N . SER A 1 95 ? -4.997 8.887 -9.610 1.00 89.81 95 SER A N 1
ATOM 767 C CA . SER A 1 95 ? -4.390 7.811 -8.805 1.00 89.81 95 SER A CA 1
ATOM 768 C C . SER A 1 95 ? -3.442 8.375 -7.730 1.00 89.81 95 SER A C 1
ATOM 770 O O . SER A 1 95 ? -3.160 9.580 -7.702 1.00 89.81 95 SER A O 1
ATOM 772 N N . SER A 1 96 ? -2.942 7.520 -6.829 1.00 91.56 96 SER A N 1
ATOM 773 C CA . SER A 1 96 ? -1.924 7.895 -5.824 1.00 91.56 96 SER A CA 1
ATOM 774 C C . SER A 1 96 ? -0.619 8.420 -6.451 1.00 91.56 96 SER A C 1
ATOM 776 O O . SER A 1 96 ? -0.237 8.016 -7.550 1.00 91.56 96 SER A O 1
ATOM 778 N N . SER A 1 97 ? 0.068 9.327 -5.750 1.00 93.00 97 SER A N 1
ATOM 779 C CA . SER A 1 97 ? 1.323 9.966 -6.190 1.00 93.00 97 SER A CA 1
ATOM 780 C C . SER A 1 97 ? 2.550 9.362 -5.512 1.00 93.00 97 SER A C 1
ATOM 782 O O . SER A 1 97 ? 2.451 8.814 -4.417 1.00 93.00 97 SER A O 1
ATOM 784 N N . ILE A 1 98 ? 3.721 9.575 -6.117 1.00 95.00 98 ILE A N 1
ATOM 785 C CA . ILE A 1 98 ? 5.009 9.438 -5.429 1.00 95.00 98 ILE A CA 1
ATOM 786 C C . ILE A 1 98 ? 5.118 10.493 -4.323 1.00 95.00 98 ILE A C 1
ATOM 788 O O . ILE A 1 98 ? 4.875 11.680 -4.549 1.00 95.00 98 ILE A O 1
ATOM 792 N N . ILE A 1 99 ? 5.538 10.072 -3.132 1.00 94.44 99 ILE A N 1
ATOM 793 C CA . ILE A 1 99 ? 5.830 10.960 -2.009 1.00 94.44 99 ILE A CA 1
ATOM 794 C C .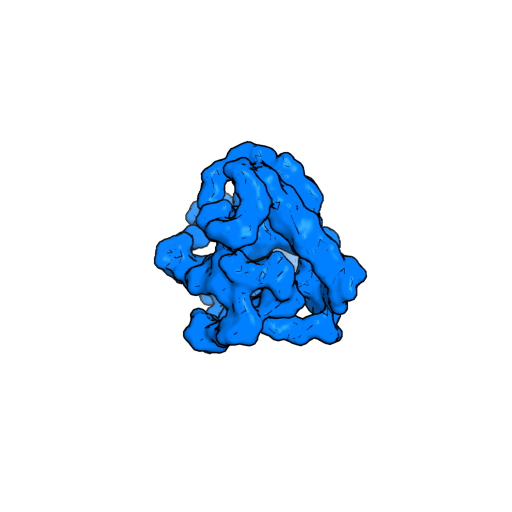 ILE A 1 99 ? 7.289 11.413 -2.123 1.00 94.44 99 ILE A C 1
ATOM 796 O O . ILE A 1 99 ? 8.208 10.687 -1.746 1.00 94.44 99 ILE A O 1
ATOM 800 N N . LYS A 1 100 ? 7.509 12.642 -2.610 1.00 92.31 100 LYS A N 1
ATOM 801 C CA . LYS A 1 100 ? 8.856 13.197 -2.874 1.00 92.31 100 LYS A CA 1
ATOM 802 C C . LYS A 1 100 ? 9.823 13.061 -1.693 1.00 92.31 100 LYS A C 1
ATOM 804 O O . LYS A 1 100 ? 10.958 12.646 -1.890 1.00 92.31 100 LYS A O 1
ATOM 809 N N . LYS A 1 101 ? 9.364 13.348 -0.466 1.00 92.44 101 LYS A N 1
ATOM 810 C CA . LYS A 1 101 ? 10.185 13.200 0.749 1.00 92.44 101 LYS A CA 1
ATOM 811 C C . LYS A 1 101 ? 10.710 11.769 0.897 1.00 92.44 101 LYS A C 1
ATOM 813 O O . LYS A 1 101 ? 11.888 11.582 1.154 1.00 92.44 101 LYS A O 1
ATOM 818 N N . ARG A 1 102 ? 9.861 10.762 0.668 1.00 93.06 102 ARG A N 1
ATOM 819 C CA . ARG A 1 102 ? 10.234 9.345 0.787 1.00 93.06 102 ARG A CA 1
ATOM 820 C C . ARG A 1 102 ? 11.181 8.911 -0.318 1.00 93.06 102 ARG A C 1
ATOM 822 O O . ARG A 1 102 ? 12.129 8.202 -0.024 1.00 93.06 102 ARG A O 1
ATOM 829 N N . LEU A 1 103 ? 10.997 9.406 -1.542 1.00 92.81 103 LEU A N 1
ATOM 830 C CA . LEU A 1 103 ? 11.937 9.163 -2.640 1.00 92.81 103 LEU A CA 1
ATOM 831 C C . LEU A 1 103 ? 13.360 9.635 -2.296 1.00 92.81 103 LEU A C 1
ATOM 833 O O . LEU A 1 103 ? 14.322 8.925 -2.570 1.00 92.81 103 LEU A O 1
ATOM 837 N N . LEU A 1 104 ? 13.500 10.801 -1.655 1.00 88.81 104 LEU A N 1
ATOM 838 C CA . LEU A 1 104 ? 14.809 11.329 -1.248 1.00 88.81 104 LEU A CA 1
ATOM 839 C C . LEU A 1 104 ? 15.525 10.436 -0.224 1.00 88.81 104 LEU A C 1
ATOM 841 O O . LEU A 1 104 ? 16.752 10.376 -0.244 1.00 88.81 104 LEU A O 1
AT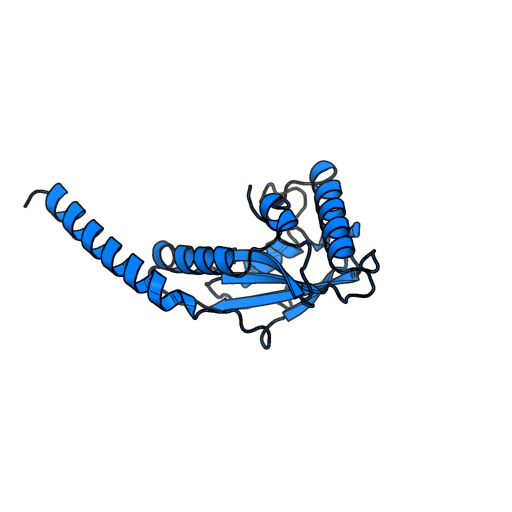OM 845 N N . HIS A 1 105 ? 14.777 9.716 0.618 1.00 86.81 105 HIS A N 1
ATOM 846 C CA . HIS A 1 105 ? 15.320 8.757 1.586 1.00 86.81 105 HIS A CA 1
ATOM 847 C C . HIS A 1 105 ? 15.738 7.413 0.954 1.00 86.81 105 HIS A C 1
ATOM 849 O O . HIS A 1 105 ? 16.302 6.575 1.646 1.00 86.81 105 HIS A O 1
ATOM 855 N N . ARG A 1 106 ? 15.498 7.180 -0.348 1.00 89.75 106 ARG A N 1
ATOM 856 C CA . ARG A 1 106 ? 15.808 5.905 -1.033 1.00 89.75 106 ARG A CA 1
ATOM 857 C C . ARG A 1 106 ? 17.143 5.892 -1.790 1.00 89.75 106 ARG A C 1
ATOM 859 O O . ARG A 1 106 ? 17.360 5.006 -2.610 1.00 89.75 106 ARG A O 1
ATOM 866 N N . LYS A 1 107 ? 18.037 6.857 -1.545 1.00 83.81 107 LYS A N 1
ATOM 867 C CA . LYS A 1 107 ? 19.344 6.931 -2.232 1.00 83.81 107 LYS A CA 1
ATOM 868 C C . LYS A 1 107 ? 20.217 5.698 -1.989 1.00 83.81 107 LYS A C 1
ATOM 870 O O . LYS A 1 107 ? 20.833 5.221 -2.937 1.00 83.81 107 LYS A O 1
ATOM 875 N N . ASP A 1 108 ? 20.187 5.170 -0.769 1.00 87.44 108 ASP A N 1
ATOM 876 C CA . ASP A 1 108 ? 21.026 4.048 -0.329 1.00 87.44 108 ASP A CA 1
ATOM 877 C C . ASP A 1 108 ? 20.217 2.755 -0.128 1.00 87.44 108 ASP A C 1
ATOM 879 O O . ASP A 1 108 ? 20.642 1.837 0.566 1.00 87.44 108 ASP A O 1
ATOM 883 N N . TYR A 1 109 ? 19.023 2.676 -0.727 1.00 91.88 109 TYR A N 1
ATOM 884 C CA . TYR A 1 109 ? 18.153 1.510 -0.599 1.00 91.88 109 TYR A CA 1
ATOM 885 C C . TYR A 1 109 ? 18.759 0.294 -1.313 1.00 91.88 109 TYR A C 1
ATOM 887 O O . TYR A 1 109 ? 19.004 0.336 -2.522 1.00 91.88 109 TYR A O 1
ATOM 895 N N . ASN A 1 110 ? 18.994 -0.784 -0.566 1.00 90.94 110 ASN A N 1
ATOM 896 C CA . ASN A 1 110 ? 19.719 -1.968 -1.034 1.00 90.94 110 ASN A CA 1
ATOM 897 C C . ASN A 1 110 ? 18.905 -3.272 -0.972 1.00 90.94 110 ASN A C 1
ATOM 899 O O . ASN A 1 110 ? 19.342 -4.276 -1.534 1.00 90.94 110 ASN A O 1
ATOM 903 N N . GLU A 1 111 ? 17.729 -3.269 -0.350 1.00 94.06 111 GLU A N 1
ATOM 904 C CA . GLU A 1 111 ? 16.851 -4.437 -0.267 1.00 94.06 111 GLU A CA 1
ATOM 905 C C . GLU A 1 111 ? 16.239 -4.785 -1.632 1.00 94.06 111 GLU A C 1
ATOM 907 O O . GLU A 1 111 ? 16.245 -3.993 -2.579 1.00 94.06 111 GLU A O 1
ATOM 912 N N . GLN A 1 112 ? 15.742 -6.011 -1.765 1.00 95.19 112 GLN A N 1
ATOM 913 C CA . GLN A 1 112 ? 15.082 -6.482 -2.983 1.00 95.19 112 GLN A CA 1
ATOM 914 C C . GLN A 1 112 ? 13.688 -5.861 -3.157 1.00 95.19 112 GLN A C 1
ATOM 916 O O . GLN A 1 112 ? 13.324 -5.469 -4.262 1.00 95.19 112 GLN A O 1
ATOM 921 N N . TRP A 1 113 ? 12.910 -5.756 -2.081 1.00 97.19 113 TRP A N 1
ATOM 922 C CA . TRP A 1 113 ? 11.479 -5.460 -2.144 1.00 97.19 113 TRP A CA 1
ATOM 923 C C . TRP A 1 113 ? 11.164 -4.057 -1.657 1.00 97.19 113 TRP A C 1
ATOM 925 O O . TRP A 1 113 ? 11.012 -3.830 -0.467 1.00 97.19 113 TRP A O 1
ATOM 935 N N . LEU A 1 114 ? 11.010 -3.115 -2.584 1.00 97.38 114 LEU A N 1
ATOM 936 C CA . LEU A 1 114 ? 10.728 -1.721 -2.265 1.00 97.38 114 LEU A CA 1
ATOM 937 C C . LEU A 1 114 ? 9.289 -1.534 -1.750 1.00 97.38 114 LEU A C 1
ATOM 939 O O . LEU A 1 114 ? 8.355 -1.748 -2.530 1.00 97.38 114 LEU A O 1
ATOM 943 N N . PRO A 1 115 ? 9.070 -0.998 -0.531 1.00 97.75 115 PRO A N 1
ATOM 944 C CA . PRO A 1 115 ? 7.741 -0.644 -0.051 1.00 97.75 115 PRO A CA 1
ATOM 945 C C . PRO A 1 115 ? 7.118 0.448 -0.915 1.00 97.75 115 PRO A C 1
ATOM 947 O O . PRO A 1 115 ? 7.614 1.579 -1.002 1.00 97.75 115 PRO A O 1
ATOM 950 N N . LEU A 1 116 ? 5.990 0.127 -1.539 1.00 97.56 116 LEU A N 1
ATOM 951 C CA . LEU A 1 116 ? 5.294 1.032 -2.438 1.00 97.56 116 LEU A CA 1
ATOM 952 C C . LEU A 1 116 ? 4.086 1.666 -1.784 1.00 97.56 116 LEU A C 1
ATOM 954 O O . LEU A 1 116 ? 3.980 2.884 -1.797 1.00 97.56 116 LEU A O 1
ATOM 958 N N . TYR A 1 117 ? 3.173 0.885 -1.223 1.00 98.06 117 TYR A N 1
ATOM 959 C CA . TYR A 1 117 ? 1.910 1.424 -0.734 1.00 98.06 117 TYR A CA 1
ATOM 960 C C . TYR A 1 117 ? 1.425 0.641 0.473 1.00 98.06 117 TYR A C 1
ATOM 962 O O . TYR A 1 117 ? 1.321 -0.577 0.407 1.00 98.06 117 TYR A O 1
ATOM 970 N N . ILE A 1 118 ? 1.069 1.360 1.535 1.00 98.19 118 ILE A N 1
ATOM 971 C CA . ILE A 1 118 ? 0.347 0.801 2.677 1.00 98.19 118 ILE A CA 1
ATOM 972 C C . ILE A 1 118 ? -1.048 1.413 2.704 1.00 98.19 118 ILE A C 1
ATOM 974 O O . ILE A 1 118 ? -1.210 2.630 2.529 1.00 98.19 118 ILE A O 1
ATOM 978 N N . GLY A 1 119 ? -2.042 0.555 2.908 1.00 97.38 119 GLY A N 1
ATOM 979 C CA . GLY A 1 119 ? -3.422 0.953 3.120 1.00 97.38 119 GLY A CA 1
ATOM 980 C C . GLY A 1 119 ? -4.149 0.001 4.058 1.00 97.38 119 GLY A C 1
ATOM 981 O O . GLY A 1 119 ? -3.659 -1.069 4.401 1.00 97.38 119 GLY A O 1
ATOM 982 N N . LYS A 1 120 ? -5.355 0.400 4.456 1.00 97.31 120 LYS A N 1
ATOM 983 C CA . LYS A 1 120 ? -6.238 -0.366 5.340 1.00 97.31 120 LYS A CA 1
ATOM 984 C C . LYS A 1 120 ? -7.612 -0.551 4.709 1.00 97.31 120 LYS A C 1
ATOM 986 O O . LYS A 1 120 ? -8.043 0.294 3.920 1.00 97.31 120 LYS A O 1
ATOM 991 N N . SER A 1 121 ? -8.299 -1.638 5.038 1.00 97.12 121 SER A N 1
ATOM 992 C CA . SER A 1 121 ? -9.672 -1.883 4.588 1.00 97.12 121 SER A CA 1
ATOM 993 C C . SER A 1 121 ? -10.422 -2.831 5.525 1.00 97.12 121 SER A C 1
ATOM 995 O O . SER A 1 121 ? -9.828 -3.756 6.070 1.00 97.12 121 SER A O 1
ATOM 997 N N . LYS A 1 122 ? -11.748 -2.650 5.634 1.00 96.88 122 LYS A N 1
ATOM 998 C CA . LYS A 1 122 ? -12.668 -3.659 6.203 1.00 96.88 122 LYS A CA 1
ATOM 999 C C . LYS A 1 122 ? -12.885 -4.854 5.251 1.00 96.88 122 LYS A C 1
ATOM 1001 O O . LYS A 1 122 ? -13.507 -5.843 5.619 1.00 96.88 122 LYS A O 1
ATOM 1006 N N . ASP A 1 123 ? -12.405 -4.726 4.014 1.00 96.56 123 ASP A N 1
ATOM 1007 C CA . ASP A 1 123 ? -12.352 -5.764 2.984 1.00 96.56 123 ASP A CA 1
ATOM 1008 C C . ASP A 1 123 ? -11.033 -5.605 2.204 1.00 96.56 123 ASP A C 1
ATOM 1010 O O . ASP A 1 123 ? -10.932 -4.830 1.241 1.00 96.56 123 ASP A O 1
ATOM 1014 N N . LEU A 1 124 ? -9.983 -6.242 2.724 1.00 96.50 124 LEU A N 1
ATOM 1015 C CA . LEU A 1 124 ? -8.608 -6.195 2.235 1.00 96.50 124 LEU A CA 1
ATOM 1016 C C . LEU A 1 124 ? -8.534 -6.617 0.780 1.00 96.50 124 LEU A C 1
ATOM 1018 O O . LEU A 1 124 ? -8.074 -5.847 -0.059 1.00 96.50 124 LEU A O 1
ATOM 1022 N N . HIS A 1 125 ? -9.039 -7.806 0.471 1.00 96.00 125 HIS A N 1
ATOM 1023 C CA . HIS A 1 125 ? -8.920 -8.388 -0.855 1.00 96.00 125 HIS A CA 1
ATOM 1024 C C . HIS A 1 125 ? -9.677 -7.570 -1.891 1.00 96.00 125 HIS A C 1
ATOM 1026 O O . HIS A 1 125 ? -9.113 -7.266 -2.940 1.00 96.00 125 HIS A O 1
ATOM 1032 N N . LYS A 1 126 ? -10.897 -7.099 -1.595 1.00 96.38 126 LYS A N 1
ATOM 1033 C CA . LYS A 1 126 ? -11.579 -6.160 -2.495 1.00 96.38 126 LYS A CA 1
ATOM 1034 C C . LYS A 1 126 ? -10.731 -4.925 -2.754 1.00 96.38 126 LYS A C 1
ATOM 1036 O O . LYS A 1 126 ? -10.590 -4.519 -3.906 1.00 96.38 126 LYS A O 1
ATOM 1041 N N . ARG A 1 127 ? -10.151 -4.337 -1.707 1.00 97.19 127 ARG A N 1
ATOM 1042 C CA . ARG A 1 127 ? -9.359 -3.120 -1.860 1.00 97.19 127 ARG A CA 1
ATOM 1043 C C . ARG A 1 127 ? -8.063 -3.360 -2.639 1.00 97.19 127 ARG A C 1
ATOM 1045 O O . ARG A 1 127 ? -7.727 -2.550 -3.498 1.00 97.19 127 ARG A O 1
ATOM 1052 N N . ILE A 1 128 ? -7.373 -4.469 -2.396 1.00 97.69 128 ILE A N 1
ATOM 1053 C CA . ILE A 1 128 ? -6.184 -4.894 -3.149 1.00 97.69 128 ILE A CA 1
ATOM 1054 C C . ILE A 1 128 ? -6.534 -5.056 -4.635 1.00 97.69 128 ILE A C 1
ATOM 1056 O O . ILE A 1 128 ? -5.868 -4.457 -5.481 1.00 97.69 128 ILE A O 1
ATOM 1060 N N . ARG A 1 129 ? -7.638 -5.744 -4.962 1.00 96.94 129 ARG A N 1
ATOM 1061 C CA . ARG A 1 129 ? -8.132 -5.863 -6.347 1.00 96.94 129 ARG A CA 1
ATOM 1062 C C . ARG A 1 129 ? -8.442 -4.505 -6.970 1.00 96.94 129 ARG A C 1
ATOM 1064 O O . ARG A 1 129 ? -8.080 -4.266 -8.114 1.00 96.94 129 ARG A O 1
ATOM 1071 N N . GLU A 1 130 ? -9.036 -3.567 -6.230 1.00 96.50 130 GLU A N 1
ATOM 1072 C CA . GLU A 1 130 ? -9.237 -2.194 -6.720 1.00 96.50 130 GLU A CA 1
ATOM 1073 C C . GLU A 1 130 ? -7.904 -1.491 -7.037 1.00 96.50 130 GLU A C 1
ATOM 1075 O O . GLU A 1 130 ? -7.803 -0.772 -8.032 1.00 96.50 130 GLU A O 1
ATOM 1080 N N . HIS A 1 131 ? -6.855 -1.699 -6.237 1.00 96.94 131 HIS A N 1
ATOM 1081 C CA . HIS A 1 131 ? -5.525 -1.167 -6.547 1.00 96.94 131 HIS A CA 1
ATOM 1082 C C . HIS A 1 131 ? -4.935 -1.755 -7.836 1.00 96.94 131 HIS A C 1
ATOM 1084 O O . HIS A 1 131 ? -4.169 -1.058 -8.504 1.00 96.94 131 HIS A O 1
ATOM 1090 N N . ILE A 1 132 ? -5.319 -2.971 -8.218 1.00 96.25 132 ILE A N 1
ATOM 1091 C CA . ILE A 1 132 ? -4.850 -3.634 -9.437 1.00 96.25 132 ILE A CA 1
ATOM 1092 C C . ILE A 1 132 ? -5.727 -3.249 -10.641 1.00 96.25 132 ILE A C 1
ATOM 1094 O O . ILE A 1 132 ? -5.211 -2.724 -11.626 1.00 96.25 132 ILE A O 1
ATOM 1098 N N . GLU A 1 133 ? -7.044 -3.445 -10.558 1.00 94.62 133 GLU A N 1
ATOM 1099 C CA . GLU A 1 133 ? -7.949 -3.511 -11.717 1.00 94.62 133 GLU A CA 1
ATOM 1100 C C . GLU A 1 133 ? -8.869 -2.298 -11.897 1.00 94.62 133 GLU A C 1
ATOM 1102 O O . GLU A 1 133 ? -9.452 -2.142 -12.976 1.00 94.62 133 GLU A O 1
ATOM 1107 N N . LEU A 1 134 ? -9.040 -1.447 -10.873 1.00 94.50 134 LEU A N 1
ATOM 1108 C CA . LEU A 1 134 ? -10.082 -0.415 -10.888 1.00 94.50 134 LEU A CA 1
ATOM 1109 C C . LEU A 1 134 ? -9.993 0.460 -12.144 1.00 94.50 134 LEU A C 1
ATOM 1111 O O . LEU A 1 134 ? -8.927 0.956 -12.507 1.00 94.50 134 LEU A O 1
ATOM 1115 N N . SER A 1 135 ? -11.150 0.678 -12.773 1.00 92.12 135 SER A N 1
ATOM 1116 C CA . SER A 1 135 ? -11.268 1.448 -14.011 1.00 92.12 135 SER A CA 1
ATOM 1117 C C . SER A 1 135 ? -10.545 2.808 -13.938 1.00 92.12 135 SER A C 1
ATOM 1119 O O . SER A 1 135 ? -10.689 3.530 -12.938 1.00 92.12 135 SER A O 1
ATOM 1121 N N . PRO A 1 136 ? -9.843 3.225 -15.014 1.00 90.56 136 PRO A N 1
ATOM 1122 C CA . PRO A 1 136 ? -9.231 4.546 -15.133 1.00 90.56 136 PRO A CA 1
ATOM 1123 C C . PRO A 1 136 ? -10.213 5.690 -14.878 1.00 90.56 136 PRO A C 1
ATOM 1125 O O . PRO A 1 136 ? -9.823 6.678 -14.258 1.00 90.56 136 PRO A O 1
ATOM 1128 N N . LEU A 1 137 ? -11.486 5.509 -15.249 1.00 91.38 137 LEU A N 1
ATOM 1129 C CA . LEU A 1 137 ? -12.552 6.511 -15.148 1.00 91.38 137 LEU A CA 1
ATOM 1130 C C . LEU A 1 137 ? -12.975 6.828 -13.704 1.00 91.38 137 LEU A C 1
ATOM 1132 O O . LEU A 1 137 ? -13.642 7.829 -13.456 1.00 91.38 137 LEU A O 1
ATOM 1136 N N . LYS A 1 138 ? -12.629 5.981 -12.726 1.00 92.25 138 LYS A N 1
ATOM 1137 C CA . LYS A 1 138 ? -12.995 6.207 -11.321 1.00 92.25 138 LYS A CA 1
ATOM 1138 C C . LYS A 1 138 ? -11.992 7.140 -10.648 1.00 92.25 138 LYS A C 1
ATOM 1140 O O . LYS A 1 138 ? -10.821 6.793 -10.515 1.00 92.25 138 LYS A O 1
ATOM 1145 N N . ASN A 1 139 ? -12.445 8.281 -10.140 1.00 90.19 139 ASN A N 1
ATOM 1146 C CA . ASN A 1 139 ? -11.592 9.235 -9.424 1.00 90.19 139 ASN A CA 1
ATOM 1147 C C . ASN A 1 139 ? -11.327 8.787 -7.980 1.00 90.19 139 ASN A C 1
ATOM 1149 O O . ASN A 1 139 ? -11.908 9.298 -7.029 1.00 90.19 139 ASN A O 1
ATOM 1153 N N . THR A 1 140 ? -10.448 7.797 -7.815 1.00 90.88 140 THR A N 1
ATOM 1154 C CA . THR A 1 140 ? -9.985 7.317 -6.507 1.00 90.88 140 THR A CA 1
ATOM 1155 C C . THR A 1 140 ? -8.462 7.225 -6.459 1.00 90.88 140 THR A C 1
ATOM 1157 O O . THR A 1 140 ? -7.788 7.120 -7.480 1.00 90.88 140 THR A O 1
ATOM 1160 N N . TYR A 1 141 ? -7.902 7.195 -5.253 1.00 90.94 141 TYR A N 1
ATOM 1161 C CA . TYR A 1 141 ? -6.461 7.025 -5.052 1.00 90.94 141 TYR A CA 1
ATOM 1162 C C . TYR A 1 141 ? -5.965 5.583 -5.270 1.00 90.94 141 TYR A C 1
ATOM 1164 O O . TYR A 1 141 ? -4.826 5.274 -4.918 1.00 90.94 141 TYR A O 1
ATOM 1172 N N . ALA A 1 142 ? -6.781 4.691 -5.842 1.00 94.19 142 ALA A N 1
ATOM 1173 C CA . ALA A 1 142 ? -6.311 3.371 -6.246 1.00 94.19 142 ALA A CA 1
ATOM 1174 C C . ALA A 1 142 ? -5.104 3.490 -7.195 1.00 94.19 142 ALA A C 1
ATOM 1176 O O . ALA A 1 142 ? -4.963 4.458 -7.948 1.00 94.19 142 ALA A O 1
ATOM 1177 N N . MET A 1 143 ? -4.207 2.509 -7.135 1.00 94.81 143 MET A N 1
ATOM 1178 C CA . MET A 1 143 ? -2.983 2.504 -7.941 1.00 94.81 143 MET A CA 1
ATOM 1179 C C . MET A 1 143 ? -3.257 2.222 -9.422 1.00 94.81 143 MET A C 1
ATOM 1181 O O . MET A 1 143 ? -2.562 2.780 -10.277 1.00 94.81 143 MET A O 1
ATOM 1185 N N . LYS A 1 144 ? -4.304 1.431 -9.699 1.00 93.88 144 LYS A N 1
ATOM 1186 C CA . LYS A 1 144 ? -4.771 1.015 -11.027 1.00 93.88 144 LYS A CA 1
ATOM 1187 C C . LYS A 1 144 ? -3.652 0.359 -11.841 1.00 93.88 144 LYS A C 1
ATOM 1189 O O . LYS A 1 144 ? -3.418 0.736 -12.988 1.00 93.88 144 LYS A O 1
ATOM 1194 N N . LEU A 1 145 ? -2.918 -0.565 -11.214 1.00 94.56 145 LEU A N 1
ATOM 1195 C CA . LEU A 1 145 ? -1.673 -1.133 -11.749 1.00 94.56 145 LEU A CA 1
ATOM 1196 C C . LEU A 1 145 ? -1.847 -1.745 -13.145 1.00 94.56 145 LEU A C 1
ATOM 1198 O O . LEU A 1 145 ? -1.031 -1.478 -14.021 1.00 94.56 145 LEU A O 1
ATOM 1202 N N . LYS A 1 146 ? -2.949 -2.461 -13.388 1.00 93.19 146 LYS A N 1
ATOM 1203 C CA . LYS A 1 146 ? -3.257 -3.077 -14.686 1.00 93.19 146 LYS A CA 1
ATOM 1204 C C . LYS A 1 146 ? -3.291 -2.056 -15.828 1.00 93.19 146 LYS A C 1
ATOM 1206 O O . LYS A 1 146 ? -2.794 -2.317 -16.914 1.00 93.19 146 LYS A O 1
ATOM 1211 N N . HIS A 1 147 ? -3.765 -0.839 -15.558 1.00 91.62 147 HIS A N 1
ATOM 1212 C CA . HIS A 1 147 ? -3.879 0.239 -16.552 1.00 91.62 147 HIS A CA 1
ATOM 1213 C C . HIS A 1 147 ? -2.565 1.000 -16.788 1.00 91.62 147 HIS A C 1
ATOM 1215 O O . HIS A 1 147 ? -2.504 1.934 -17.598 1.00 91.62 147 HIS A O 1
ATOM 1221 N N . ARG A 1 148 ? -1.485 0.632 -16.092 1.00 91.12 148 ARG A N 1
ATOM 1222 C CA . ARG A 1 148 ? -0.147 1.208 -16.253 1.00 91.12 148 ARG A CA 1
ATOM 1223 C C . ARG A 1 148 ? 0.707 0.312 -17.147 1.00 91.12 148 ARG A C 1
ATOM 1225 O O . ARG A 1 148 ? 1.631 -0.323 -16.669 1.00 91.12 148 ARG A O 1
ATOM 1232 N N . ALA A 1 149 ? 0.413 0.309 -18.449 1.00 91.00 149 ALA A N 1
ATOM 1233 C CA . ALA A 1 149 ? 1.145 -0.469 -19.461 1.00 91.00 149 ALA A CA 1
ATOM 1234 C C . ALA A 1 149 ? 2.677 -0.313 -19.405 1.00 91.00 149 ALA A C 1
ATOM 1236 O O . ALA A 1 149 ? 3.415 -1.259 -19.631 1.00 91.00 149 ALA A O 1
ATOM 1237 N N . ASN A 1 150 ? 3.168 0.867 -19.022 1.00 90.50 150 ASN A N 1
ATOM 1238 C CA . ASN A 1 150 ? 4.595 1.135 -18.835 1.00 90.50 150 ASN A CA 1
ATOM 1239 C C . ASN A 1 150 ? 5.227 0.424 -17.623 1.00 90.50 150 ASN A C 1
ATOM 1241 O O . ASN A 1 150 ? 6.435 0.494 -17.450 1.00 90.50 150 ASN A O 1
ATOM 1245 N N . LEU A 1 151 ? 4.418 -0.194 -16.762 1.00 91.69 151 LEU A N 1
ATOM 1246 C CA . LEU A 1 151 ? 4.843 -0.984 -15.606 1.00 91.69 151 LEU A CA 1
ATOM 1247 C C . LEU A 1 151 ? 4.554 -2.481 -15.797 1.00 91.69 151 LEU A C 1
ATOM 1249 O O . LEU A 1 151 ? 4.725 -3.256 -14.859 1.00 91.69 151 LEU A O 1
ATOM 1253 N N . HIS A 1 152 ? 4.057 -2.897 -16.964 1.00 93.12 152 HIS A N 1
ATOM 1254 C CA . HIS A 1 152 ? 3.848 -4.315 -17.248 1.00 93.12 152 HIS A CA 1
ATOM 1255 C C . HIS A 1 152 ? 5.185 -5.060 -17.265 1.00 93.12 152 HIS A C 1
ATOM 1257 O O . HIS A 1 152 ? 6.216 -4.496 -17.624 1.00 93.12 152 HIS A O 1
ATOM 1263 N N . GLY A 1 153 ? 5.167 -6.324 -16.843 1.00 93.88 153 GLY A N 1
ATOM 1264 C CA . GLY A 1 153 ? 6.373 -7.138 -16.657 1.00 93.88 153 GLY A CA 1
ATOM 1265 C C . GLY A 1 153 ? 7.070 -6.928 -15.309 1.00 93.88 153 GLY A C 1
ATOM 1266 O O . GLY A 1 153 ? 7.836 -7.789 -14.888 1.00 93.88 153 GLY A O 1
ATOM 1267 N N . LEU A 1 154 ? 6.760 -5.846 -14.583 1.00 95.19 154 LEU A N 1
ATOM 1268 C CA . LEU A 1 154 ? 7.251 -5.662 -13.220 1.00 95.19 154 LEU A CA 1
ATOM 1269 C C . LEU A 1 154 ? 6.556 -6.626 -12.252 1.00 95.19 154 LEU A C 1
ATOM 1271 O O . LEU A 1 154 ? 5.338 -6.836 -12.313 1.00 95.19 154 LEU A O 1
ATOM 1275 N N . GLU A 1 155 ? 7.348 -7.170 -11.333 1.00 96.94 155 GLU A N 1
ATOM 1276 C CA . GLU A 1 155 ? 6.882 -8.061 -10.277 1.00 96.94 155 GLU A CA 1
ATOM 1277 C C . GLU A 1 155 ? 6.576 -7.283 -8.996 1.00 96.94 155 GLU A C 1
ATOM 1279 O O . GLU A 1 155 ? 7.381 -6.483 -8.507 1.00 96.94 155 GLU A O 1
ATOM 1284 N N . PHE A 1 156 ? 5.404 -7.558 -8.439 1.00 97.62 156 PHE A N 1
ATOM 1285 C CA . PHE A 1 156 ? 4.936 -7.011 -7.178 1.00 97.62 156 PHE A CA 1
ATOM 1286 C C . PHE A 1 156 ? 4.614 -8.150 -6.225 1.00 97.62 156 PHE A C 1
ATOM 1288 O O . PHE A 1 156 ? 4.303 -9.259 -6.654 1.00 97.62 156 PHE A O 1
ATOM 1295 N N . ARG A 1 157 ? 4.597 -7.839 -4.932 1.00 97.69 157 ARG A N 1
ATOM 1296 C CA . ARG A 1 157 ? 3.969 -8.695 -3.927 1.00 97.69 157 ARG A CA 1
ATOM 1297 C C . ARG A 1 157 ? 3.040 -7.895 -3.038 1.00 97.69 157 ARG A C 1
ATOM 1299 O O . ARG A 1 157 ? 3.193 -6.675 -2.903 1.00 97.69 157 ARG A O 1
ATOM 1306 N N . VAL A 1 158 ? 2.073 -8.588 -2.449 1.00 98.25 158 VAL A N 1
ATOM 1307 C CA . VAL A 1 158 ? 1.178 -8.024 -1.441 1.00 98.25 158 VAL A CA 1
ATOM 1308 C C . VAL A 1 158 ? 1.214 -8.869 -0.181 1.00 98.25 158 VAL A C 1
ATOM 1310 O O . VAL A 1 158 ? 0.958 -10.069 -0.237 1.00 98.25 158 VAL A O 1
ATOM 1313 N N . SER A 1 159 ? 1.480 -8.215 0.944 1.00 97.88 159 SER A N 1
ATOM 1314 C CA . SER A 1 159 ? 1.431 -8.798 2.286 1.00 97.88 159 SER A CA 1
ATOM 1315 C C . SER A 1 159 ? 0.249 -8.208 3.053 1.00 97.88 159 SER A C 1
ATOM 1317 O O . SER A 1 159 ? -0.086 -7.032 2.872 1.00 97.88 159 SER A O 1
ATOM 1319 N N . THR A 1 160 ? -0.383 -8.992 3.923 1.00 97.62 160 THR A N 1
ATOM 1320 C CA . THR A 1 160 ? -1.542 -8.557 4.719 1.00 97.62 160 THR A CA 1
ATOM 1321 C C . THR A 1 160 ? -1.347 -8.843 6.198 1.00 97.62 160 THR A C 1
ATOM 1323 O O . THR A 1 160 ? -0.805 -9.878 6.562 1.00 97.62 160 THR A O 1
ATOM 1326 N N . ILE A 1 161 ? -1.852 -7.947 7.044 1.00 96.69 161 ILE A N 1
ATOM 1327 C CA . ILE A 1 161 ? -2.027 -8.174 8.479 1.00 96.69 161 ILE A CA 1
ATOM 1328 C C . ILE A 1 161 ? -3.523 -8.111 8.749 1.00 96.69 161 ILE A C 1
ATOM 1330 O O . ILE A 1 161 ? -4.155 -7.063 8.576 1.00 96.69 161 ILE A O 1
ATOM 1334 N N . GLU A 1 162 ? -4.086 -9.244 9.145 1.00 95.81 162 GLU A N 1
ATOM 1335 C CA . GLU A 1 162 ? -5.491 -9.360 9.509 1.00 95.81 162 GLU A CA 1
ATOM 1336 C C . GLU A 1 162 ? -5.698 -8.838 10.930 1.00 95.81 162 GLU A C 1
ATOM 1338 O O . GLU A 1 162 ? -4.999 -9.225 11.863 1.00 95.81 162 GLU A O 1
ATOM 1343 N N . LEU A 1 163 ? -6.652 -7.926 11.092 1.00 94.94 163 LEU A N 1
ATOM 1344 C CA . LEU A 1 163 ? -6.976 -7.287 12.363 1.00 94.94 163 LEU A CA 1
ATOM 1345 C C . LEU A 1 163 ? -8.474 -7.424 12.601 1.00 94.94 163 LEU A C 1
ATOM 1347 O O . LEU A 1 163 ? -9.242 -6.498 12.325 1.00 94.94 163 LEU A O 1
ATOM 1351 N N . ASP A 1 164 ? -8.891 -8.587 13.098 1.00 91.69 164 ASP A N 1
ATOM 1352 C CA . ASP A 1 164 ? -10.292 -8.826 13.429 1.00 91.69 164 ASP A CA 1
ATOM 1353 C C . ASP A 1 164 ? -10.664 -8.165 14.761 1.00 91.69 164 ASP A C 1
ATOM 1355 O O . ASP A 1 164 ? -10.628 -8.761 15.836 1.00 91.69 164 ASP A O 1
ATOM 1359 N N . VAL A 1 165 ? -10.960 -6.869 14.690 1.00 93.56 165 VAL A N 1
ATOM 1360 C CA . VAL A 1 165 ? -11.259 -6.038 15.856 1.00 93.56 165 VAL A CA 1
ATOM 1361 C C . VAL A 1 165 ? -12.614 -5.359 15.707 1.00 93.56 165 VAL A C 1
ATOM 1363 O O . VAL A 1 165 ? -12.983 -4.870 14.639 1.00 93.56 165 VAL A O 1
ATOM 1366 N N . LYS A 1 166 ? -13.354 -5.262 16.817 1.00 94.44 166 LYS A N 1
ATOM 1367 C CA . LYS A 1 166 ? -14.655 -4.569 16.854 1.00 94.44 166 LYS A CA 1
ATOM 1368 C C . LYS A 1 166 ? -14.505 -3.061 16.634 1.00 94.44 166 LYS A C 1
ATOM 1370 O O . LYS A 1 166 ? -15.260 -2.459 15.880 1.00 94.44 166 LYS A O 1
ATOM 1375 N N . ASN A 1 167 ? -13.481 -2.461 17.241 1.00 93.69 167 ASN A N 1
ATOM 1376 C CA . ASN A 1 167 ? -13.211 -1.023 17.180 1.00 93.69 167 ASN A CA 1
ATOM 1377 C C . ASN A 1 167 ? -12.268 -0.672 16.015 1.00 93.69 167 ASN A C 1
ATOM 1379 O O . ASN A 1 167 ? -11.264 0.013 16.206 1.00 93.69 167 ASN A O 1
ATOM 1383 N N . TYR A 1 168 ? -12.566 -1.170 14.807 1.00 94.81 168 TYR A N 1
ATOM 1384 C CA . TYR A 1 168 ? -11.709 -1.024 13.619 1.00 94.81 168 TYR A CA 1
ATOM 1385 C C . TYR A 1 168 ? -11.309 0.428 13.349 1.00 94.81 168 TYR A C 1
ATOM 1387 O O . TYR A 1 168 ? -10.133 0.720 13.132 1.00 94.81 168 TYR A O 1
ATOM 1395 N N . ASP A 1 169 ? -12.286 1.338 13.382 1.00 93.44 169 ASP A N 1
ATOM 1396 C CA . ASP A 1 169 ? -12.085 2.748 13.033 1.00 93.44 169 ASP A CA 1
ATOM 1397 C C . ASP A 1 169 ? -11.232 3.498 14.066 1.00 93.44 169 ASP A C 1
ATOM 1399 O O . ASP A 1 169 ? -10.723 4.573 13.763 1.00 93.44 169 ASP A O 1
ATOM 1403 N N . PHE A 1 170 ? -11.017 2.894 15.238 1.00 91.19 170 PHE A N 1
ATOM 1404 C CA . PHE A 1 170 ? -1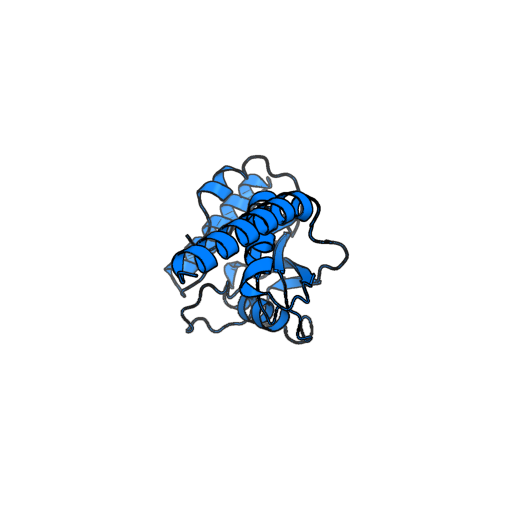0.095 3.368 16.258 1.00 91.19 170 PHE A CA 1
ATOM 1405 C C . PHE A 1 170 ? -8.725 2.691 16.128 1.00 91.19 170 PHE A C 1
ATOM 1407 O O . PHE A 1 170 ? -7.732 3.374 15.931 1.00 91.19 170 PHE A O 1
ATOM 1414 N N . ILE A 1 171 ? -8.660 1.354 16.152 1.00 93.25 171 ILE A N 1
ATOM 1415 C CA . ILE A 1 171 ? -7.402 0.589 16.278 1.00 93.25 171 ILE A CA 1
ATOM 1416 C C . ILE A 1 171 ? -6.584 0.575 14.979 1.00 93.25 171 ILE A C 1
ATOM 1418 O O . ILE A 1 171 ? -5.408 0.942 14.963 1.00 93.25 171 ILE A O 1
ATOM 1422 N N . VAL A 1 172 ? -7.196 0.155 13.869 1.00 95.81 172 VAL A N 1
ATOM 1423 C CA . VAL A 1 172 ? -6.496 -0.067 12.593 1.00 95.81 172 VAL A CA 1
ATOM 1424 C C . VAL A 1 172 ? -5.826 1.197 12.030 1.00 95.81 172 VAL A C 1
ATOM 1426 O O . VAL A 1 172 ? -4.736 1.069 11.471 1.00 95.81 172 VAL A O 1
ATOM 1429 N N . PRO A 1 173 ? -6.381 2.426 12.163 1.00 94.44 173 PRO A N 1
ATOM 1430 C CA . PRO A 1 173 ? -5.641 3.639 11.817 1.00 94.44 173 PRO A CA 1
ATOM 1431 C C . PRO A 1 173 ? -4.277 3.787 12.503 1.00 94.44 173 PRO A C 1
ATOM 1433 O O . PRO A 1 173 ? -3.343 4.227 11.838 1.00 94.44 173 PRO A O 1
ATOM 1436 N N . TYR A 1 174 ? -4.145 3.442 13.789 1.00 92.62 174 TYR A N 1
ATOM 1437 C CA . TYR A 1 174 ? -2.864 3.570 14.496 1.00 92.62 174 TYR A CA 1
ATOM 1438 C C . TYR A 1 174 ? -1.852 2.540 14.002 1.00 92.62 174 TYR A C 1
ATOM 1440 O O . TYR A 1 174 ? -0.704 2.899 13.750 1.00 92.62 174 TYR A O 1
ATOM 1448 N N . VAL A 1 175 ? -2.294 1.297 13.782 1.00 95.19 175 VAL A N 1
ATOM 1449 C CA . VAL A 1 175 ? -1.445 0.235 13.221 1.00 95.19 175 VAL A CA 1
ATOM 1450 C C . VAL A 1 175 ? -0.962 0.620 11.820 1.00 95.19 175 VAL A C 1
ATOM 1452 O O . VAL A 1 175 ? 0.235 0.600 11.550 1.00 95.19 175 VAL A O 1
ATOM 1455 N N . GLU A 1 176 ? -1.871 1.055 10.941 1.00 96.44 176 GLU A N 1
ATOM 1456 C CA . GLU A 1 176 ? -1.527 1.497 9.583 1.00 96.44 176 GLU A CA 1
ATOM 1457 C C . GLU A 1 176 ? -0.531 2.657 9.605 1.00 96.44 176 GLU A C 1
ATOM 1459 O O . GLU A 1 176 ? 0.472 2.613 8.894 1.00 96.44 176 GLU A O 1
ATOM 1464 N N . ARG A 1 177 ? -0.757 3.659 10.460 1.00 94.06 177 ARG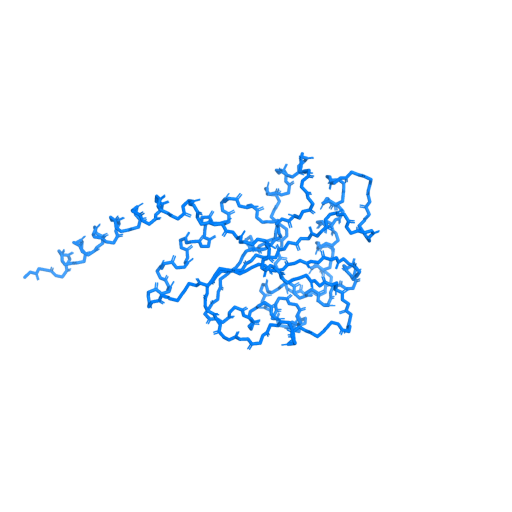 A N 1
ATOM 1465 C CA . ARG A 1 177 ? 0.154 4.793 10.609 1.00 94.06 177 ARG A CA 1
ATOM 1466 C C . ARG A 1 177 ? 1.538 4.356 11.082 1.00 94.06 177 ARG A C 1
ATOM 1468 O O . ARG A 1 177 ? 2.517 4.789 10.481 1.00 94.06 177 ARG A O 1
ATOM 1475 N N . SER A 1 178 ? 1.619 3.505 12.102 1.00 93.50 178 SER A N 1
ATOM 1476 C CA . SER A 1 178 ? 2.903 3.009 12.612 1.00 93.50 178 SER A CA 1
ATOM 1477 C C . SER A 1 178 ? 3.674 2.254 11.529 1.00 93.50 178 SER A C 1
ATOM 1479 O O . SER A 1 178 ? 4.848 2.524 11.302 1.00 93.50 178 SER A O 1
ATOM 1481 N N . LEU A 1 179 ? 2.995 1.400 10.758 1.00 95.56 179 LEU A N 1
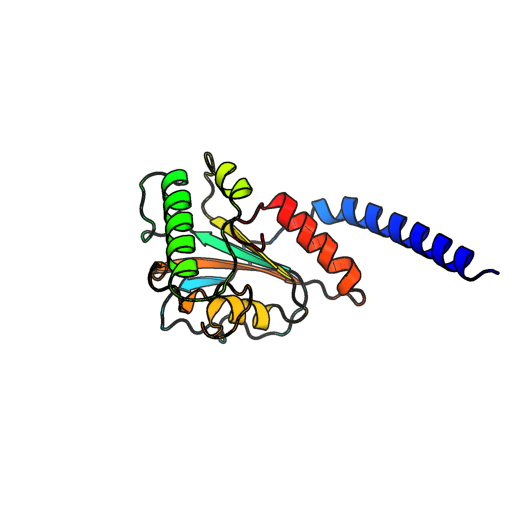ATOM 1482 C CA . LEU A 1 179 ? 3.608 0.691 9.632 1.00 95.56 179 LEU A CA 1
ATOM 1483 C C . LEU A 1 179 ? 4.044 1.656 8.513 1.00 95.56 179 LEU A C 1
ATOM 1485 O O . LEU A 1 179 ? 5.079 1.465 7.882 1.00 95.56 179 LEU A O 1
ATOM 1489 N N . ARG A 1 180 ? 3.302 2.739 8.243 1.00 94.94 180 ARG A N 1
ATOM 1490 C CA . ARG A 1 180 ? 3.753 3.771 7.284 1.00 94.94 180 ARG A CA 1
ATOM 1491 C C . ARG A 1 180 ? 5.001 4.507 7.762 1.00 94.94 180 ARG A C 1
ATOM 1493 O O . ARG A 1 180 ? 5.747 4.999 6.904 1.00 94.94 180 ARG A O 1
ATOM 1500 N N . GLU A 1 181 ? 5.126 4.716 9.067 1.00 92.62 181 GLU A N 1
ATOM 1501 C CA . GLU A 1 181 ? 6.280 5.351 9.702 1.00 92.62 181 GLU A CA 1
ATOM 1502 C C . GLU A 1 181 ? 7.490 4.420 9.644 1.00 92.62 181 GLU A C 1
ATOM 1504 O O . GLU A 1 181 ? 8.549 4.906 9.288 1.00 92.62 181 GLU A O 1
ATOM 1509 N N . GLU A 1 182 ? 7.305 3.111 9.808 1.00 92.75 182 GLU A N 1
ATOM 1510 C CA . GLU A 1 182 ? 8.366 2.102 9.687 1.00 92.75 182 GLU A CA 1
ATOM 1511 C C . GLU A 1 182 ? 8.818 1.877 8.230 1.00 92.75 182 GLU A C 1
ATOM 1513 O O . GLU A 1 182 ? 9.953 2.142 7.843 1.00 92.75 182 GLU A O 1
ATOM 1518 N N . TYR A 1 183 ? 7.902 1.458 7.353 1.00 94.31 183 TYR A N 1
ATOM 1519 C CA . TYR A 1 183 ? 8.249 1.002 6.000 1.00 94.31 183 TYR A CA 1
ATOM 1520 C C . TYR A 1 183 ? 8.479 2.143 5.002 1.00 94.31 183 TYR A C 1
ATOM 1522 O O . TYR A 1 183 ? 8.988 1.928 3.899 1.00 94.31 183 TYR A O 1
ATOM 1530 N N . HIS A 1 184 ? 8.055 3.367 5.331 1.00 95.06 184 HIS A N 1
ATOM 1531 C CA . HIS A 1 184 ? 8.136 4.545 4.460 1.00 95.06 184 HIS A CA 1
ATOM 1532 C C . HIS A 1 184 ? 7.694 4.303 2.987 1.00 95.06 184 HIS A C 1
ATOM 1534 O O . HIS A 1 184 ? 8.442 4.645 2.060 1.00 95.06 184 HIS A O 1
ATOM 1540 N N . PRO A 1 185 ? 6.488 3.761 2.706 1.00 96.44 185 PRO A N 1
ATOM 1541 C CA . PRO A 1 185 ? 6.077 3.410 1.343 1.00 96.44 185 PRO A CA 1
ATOM 1542 C C . PRO A 1 185 ? 6.143 4.580 0.351 1.00 96.44 185 PRO A C 1
ATOM 1544 O O . PRO A 1 185 ? 5.725 5.698 0.668 1.00 96.44 185 PRO A O 1
ATOM 1547 N N . LEU A 1 186 ? 6.668 4.332 -0.850 1.00 96.81 186 LEU A N 1
ATOM 1548 C CA . LEU A 1 186 ? 6.996 5.371 -1.834 1.00 96.81 186 LEU A CA 1
ATOM 1549 C C . LEU A 1 186 ? 5.770 6.108 -2.408 1.00 96.81 186 LEU A C 1
ATOM 1551 O O . LEU A 1 186 ? 5.865 7.279 -2.779 1.00 96.81 186 LEU A O 1
ATOM 1555 N N . ILE A 1 187 ? 4.623 5.438 -2.475 1.00 95.69 187 ILE A N 1
ATOM 1556 C CA . ILE A 1 187 ? 3.368 5.899 -3.068 1.00 95.69 187 ILE A CA 1
ATOM 1557 C C . ILE A 1 187 ? 2.334 6.156 -1.967 1.00 95.69 187 ILE A C 1
ATOM 1559 O O . ILE A 1 187 ? 2.178 5.398 -1.009 1.00 95.69 187 ILE A O 1
ATOM 1563 N N . GLY A 1 188 ? 1.556 7.222 -2.126 1.00 91.06 188 GLY A N 1
ATOM 1564 C CA . GLY A 1 188 ? 0.419 7.488 -1.260 1.00 91.06 188 GLY A CA 1
ATOM 1565 C C . GLY A 1 188 ? -0.363 8.731 -1.654 1.00 91.06 188 GLY A C 1
ATOM 1566 O O . GLY A 1 188 ? -0.222 9.274 -2.754 1.00 91.06 188 GLY A O 1
ATOM 1567 N N . LYS A 1 189 ? -1.210 9.172 -0.726 1.00 80.25 189 LYS A N 1
ATOM 1568 C CA . LYS A 1 189 ? -1.858 10.477 -0.795 1.00 80.25 189 LYS A CA 1
ATOM 1569 C C . LYS A 1 189 ? -0.856 11.523 -0.291 1.00 80.25 189 LYS A C 1
ATOM 1571 O O . LYS A 1 189 ? -0.313 11.357 0.800 1.00 80.25 189 LYS A O 1
ATOM 1576 N N . GLN A 1 190 ? -0.576 12.523 -1.123 1.00 53.16 190 GLN A N 1
ATOM 1577 C CA . GLN A 1 190 ? -0.033 13.808 -0.685 1.00 53.16 190 GLN A CA 1
ATOM 1578 C C . GLN A 1 190 ? -1.212 14.737 -0.428 1.00 53.16 190 GLN A C 1
ATOM 1580 O O . GLN A 1 190 ? -2.183 14.649 -1.220 1.00 53.16 190 GLN A O 1
#